Protein AF-A0A957EG48-F1 (afdb_monomer_lite)

Sequence (203 aa):
EQLTVCDPAVGSAHMLTYAFELLYAIYEEEGYSPPDIPRLILQHNLMGLEIDERAAALAAFALVMKARAKDRRFFRRGVMPQITTLRPIQFSEAELEAEVQNLVTHVIPRSSEESLFDSTNQRPIQSKIPLSEDSARNDMEEALRHDLTLFKEADNFGSLLRPMLSARQLRQLHEHLNSAAPTGQLQLFDQERRRKVRQAIVQ

Structure (mmCIF, N/CA/C/O backbone):
data_AF-A0A957EG48-F1
#
_entry.id   AF-A0A957EG48-F1
#
loop_
_atom_site.group_PDB
_atom_site.id
_atom_site.type_symbol
_atom_site.label_atom_id
_atom_site.label_alt_id
_atom_site.label_comp_id
_atom_site.label_asym_id
_atom_site.label_entity_id
_atom_site.label_seq_id
_atom_site.pdbx_PDB_ins_code
_atom_site.Cartn_x
_atom_site.Cartn_y
_atom_site.Cartn_z
_atom_site.occupancy
_atom_site.B_iso_or_equiv
_atom_site.auth_seq_id
_atom_site.auth_comp_id
_atom_site.auth_asym_id
_atom_site.auth_atom_id
_atom_site.pdbx_PDB_model_num
ATOM 1 N N . GLU A 1 1 ? 2.083 -4.482 20.716 1.00 71.00 1 GLU A N 1
ATOM 2 C CA . GLU A 1 1 ? 2.186 -3.918 19.344 1.00 71.00 1 GLU A CA 1
ATOM 3 C C . GLU A 1 1 ? 3.321 -4.559 18.515 1.00 71.00 1 GLU A C 1
ATOM 5 O O . GLU A 1 1 ? 4.002 -3.866 17.778 1.00 71.00 1 GLU A O 1
ATOM 10 N N . GLN A 1 2 ? 3.555 -5.880 18.603 1.00 84.69 2 GLN A N 1
ATOM 11 C CA . GLN A 1 2 ? 4.659 -6.540 17.866 1.00 84.69 2 GLN A CA 1
ATOM 12 C C . GLN A 1 2 ? 4.212 -7.228 16.564 1.00 84.69 2 GLN A C 1
ATOM 14 O O . GLN A 1 2 ? 5.039 -7.532 15.710 1.00 84.69 2 GLN A O 1
ATOM 19 N N . LEU A 1 3 ? 2.909 -7.483 16.409 1.00 92.81 3 LEU A N 1
ATOM 20 C CA . LEU A 1 3 ? 2.356 -8.174 15.249 1.00 92.81 3 LEU A CA 1
ATOM 21 C C . LEU A 1 3 ? 2.032 -7.176 14.135 1.00 92.81 3 LEU A C 1
ATOM 23 O O . LEU A 1 3 ? 1.196 -6.296 14.328 1.00 92.81 3 LEU A O 1
ATOM 27 N N . THR A 1 4 ? 2.647 -7.341 12.967 1.00 95.50 4 THR A N 1
ATOM 28 C CA . THR A 1 4 ? 2.372 -6.537 11.768 1.00 95.50 4 THR A CA 1
ATOM 29 C C . THR A 1 4 ? 1.835 -7.412 10.641 1.00 95.50 4 THR A C 1
ATOM 31 O O . THR A 1 4 ? 2.170 -8.591 10.537 1.00 95.50 4 THR A O 1
ATOM 34 N N . VAL A 1 5 ? 0.983 -6.831 9.800 1.00 97.31 5 VAL A N 1
ATOM 35 C CA . VAL A 1 5 ? 0.402 -7.452 8.611 1.00 97.31 5 VAL A CA 1
ATOM 36 C C . VAL A 1 5 ? 0.643 -6.514 7.437 1.00 97.31 5 VAL A C 1
ATOM 38 O O . VAL A 1 5 ? 0.257 -5.346 7.480 1.00 97.31 5 VAL A O 1
ATOM 41 N N . CYS A 1 6 ? 1.285 -7.037 6.396 1.00 96.62 6 CYS A N 1
ATOM 42 C CA . CYS A 1 6 ? 1.553 -6.317 5.160 1.00 96.62 6 CYS A CA 1
ATOM 43 C C . CYS A 1 6 ? 0.865 -7.029 3.994 1.00 96.62 6 CYS A C 1
ATOM 45 O O . CYS A 1 6 ? 1.088 -8.223 3.794 1.00 96.62 6 CYS A O 1
ATOM 47 N N . ASP A 1 7 ? 0.053 -6.294 3.237 1.00 97.50 7 ASP A N 1
ATOM 48 C CA . ASP A 1 7 ? -0.552 -6.765 1.990 1.00 97.50 7 ASP A CA 1
ATOM 49 C C . ASP A 1 7 ? 0.111 -6.064 0.787 1.00 97.50 7 ASP A C 1
ATOM 51 O O . ASP A 1 7 ? -0.078 -4.856 0.617 1.00 97.50 7 ASP A O 1
ATOM 55 N N . PRO A 1 8 ? 0.920 -6.765 -0.033 1.00 94.94 8 PRO A N 1
ATOM 56 C CA . PRO A 1 8 ? 1.672 -6.149 -1.124 1.00 94.94 8 PRO A CA 1
ATOM 57 C C . PRO A 1 8 ? 0.821 -5.802 -2.360 1.00 94.94 8 PRO A C 1
ATOM 59 O O . PRO A 1 8 ? 1.353 -5.201 -3.292 1.00 94.94 8 PRO A O 1
ATOM 62 N N . ALA A 1 9 ? -0.456 -6.197 -2.392 1.00 93.75 9 ALA A N 1
ATOM 63 C CA . ALA A 1 9 ? -1.388 -5.922 -3.485 1.00 93.75 9 ALA A CA 1
ATOM 64 C C . ALA A 1 9 ? -2.799 -5.724 -2.915 1.00 93.75 9 ALA A C 1
ATOM 66 O O . ALA A 1 9 ? -3.700 -6.545 -3.105 1.00 93.75 9 ALA A O 1
ATOM 67 N N . VAL A 1 10 ? -2.958 -4.639 -2.156 1.00 95.88 10 VAL A N 1
ATOM 68 C CA . VAL A 1 10 ? -4.099 -4.439 -1.254 1.00 95.88 10 VAL A CA 1
ATOM 69 C C . VAL A 1 10 ? -5.454 -4.407 -1.965 1.00 95.88 10 VAL A C 1
ATOM 71 O O . VAL A 1 10 ? -6.463 -4.795 -1.364 1.00 95.88 10 VAL A O 1
ATOM 74 N N . GLY A 1 11 ? -5.517 -3.938 -3.216 1.00 94.94 11 GLY A N 1
ATOM 75 C CA . GLY A 1 11 ? -6.748 -3.825 -3.989 1.00 94.94 11 GLY A CA 1
ATOM 76 C C . GLY A 1 11 ? -7.858 -3.118 -3.206 1.00 94.94 11 GLY A C 1
ATOM 77 O O . GLY A 1 11 ? -7.739 -1.960 -2.821 1.00 94.94 11 GLY A O 1
ATOM 78 N N . SER A 1 12 ? -8.953 -3.829 -2.922 1.00 93.19 12 SER A N 1
ATOM 79 C CA . SER A 1 12 ? -10.094 -3.309 -2.148 1.00 93.19 12 SER A CA 1
ATOM 80 C C . SER A 1 12 ? -9.930 -3.392 -0.617 1.00 93.19 12 SER A C 1
ATOM 82 O O . SER A 1 12 ? -10.909 -3.218 0.109 1.00 93.19 12 SER A O 1
ATOM 84 N N . ALA A 1 13 ? -8.740 -3.730 -0.113 1.00 97.00 13 ALA A N 1
ATOM 85 C CA . ALA A 1 13 ? -8.415 -3.984 1.296 1.00 97.00 13 ALA A CA 1
ATOM 86 C C . ALA A 1 13 ? -9.194 -5.121 1.975 1.00 97.00 13 ALA A C 1
ATOM 88 O O . ALA A 1 13 ? -9.365 -5.111 3.196 1.00 97.00 13 ALA A O 1
ATOM 89 N N . HIS A 1 14 ? -9.662 -6.131 1.239 1.00 96.62 14 HIS A N 1
ATOM 90 C CA . HIS A 1 14 ? -10.416 -7.229 1.858 1.00 96.62 14 HIS A CA 1
ATOM 91 C C . HIS A 1 14 ? -9.583 -7.970 2.922 1.00 96.62 14 HIS A C 1
ATOM 93 O O . HIS A 1 14 ? -10.042 -8.170 4.046 1.00 96.62 14 HIS A O 1
ATOM 99 N N . MET A 1 15 ? -8.318 -8.273 2.613 1.00 97.50 15 MET A N 1
ATOM 100 C CA . MET A 1 15 ? -7.402 -8.925 3.553 1.00 97.50 15 MET A CA 1
ATOM 101 C C . MET A 1 15 ? -7.086 -8.043 4.765 1.00 97.50 15 MET A C 1
ATOM 103 O O . MET A 1 15 ? -7.183 -8.502 5.903 1.00 97.50 15 MET A O 1
ATOM 107 N N . LEU A 1 16 ? -6.772 -6.760 4.553 1.00 98.25 16 LEU A N 1
ATOM 108 C CA . LEU A 1 16 ? -6.451 -5.848 5.657 1.00 98.25 16 LEU A CA 1
ATOM 109 C C . LEU A 1 16 ? -7.662 -5.531 6.543 1.00 98.25 16 LEU A C 1
ATOM 111 O O . LEU A 1 16 ? -7.515 -5.391 7.753 1.00 98.25 16 LEU A O 1
ATOM 115 N N . THR A 1 17 ? -8.869 -5.447 5.981 1.00 98.19 17 THR A N 1
ATOM 116 C CA . THR A 1 17 ? -10.094 -5.245 6.774 1.00 98.19 17 THR A CA 1
ATOM 117 C C . THR A 1 17 ? -10.484 -6.486 7.575 1.00 98.19 17 THR A C 1
ATOM 119 O O . THR A 1 17 ? -11.060 -6.341 8.653 1.00 98.19 17 THR A O 1
ATOM 122 N N . TYR A 1 18 ? -10.150 -7.688 7.097 1.00 98.12 18 TYR A N 1
ATOM 123 C CA . TYR A 1 18 ? -10.262 -8.919 7.879 1.00 98.12 18 TYR A CA 1
ATOM 124 C C . TYR A 1 18 ? -9.227 -8.956 9.012 1.00 98.12 18 TYR A C 1
ATOM 126 O O . TYR A 1 18 ? -9.590 -9.151 10.172 1.00 98.12 18 TYR A O 1
ATOM 134 N N . ALA A 1 19 ? -7.958 -8.669 8.703 1.00 98.38 19 ALA A N 1
ATOM 135 C CA . ALA A 1 19 ? -6.892 -8.567 9.700 1.00 98.38 19 ALA A CA 1
ATOM 136 C C . ALA A 1 19 ? -7.214 -7.528 10.787 1.00 98.38 19 ALA A C 1
ATOM 138 O O . ALA A 1 19 ? -6.963 -7.775 11.963 1.00 98.38 19 ALA A O 1
ATOM 139 N N . PHE A 1 20 ? -7.827 -6.399 10.413 1.00 98.56 20 PHE A N 1
ATOM 140 C CA . PHE A 1 20 ? -8.293 -5.380 11.352 1.00 98.56 20 PHE A CA 1
ATOM 141 C C . PHE A 1 20 ? -9.238 -5.955 12.417 1.00 98.56 20 PHE A C 1
ATOM 143 O O . PHE A 1 20 ? -9.072 -5.649 13.592 1.00 98.56 20 PHE A O 1
ATOM 150 N N . GLU A 1 21 ? -10.222 -6.778 12.040 1.00 98.31 21 GLU A N 1
ATOM 151 C CA . GLU A 1 21 ? -11.176 -7.350 13.006 1.00 98.31 21 GLU A CA 1
ATOM 152 C C . GLU A 1 21 ? -10.503 -8.354 13.947 1.00 98.31 21 GLU A C 1
ATOM 154 O O . GLU A 1 21 ? -10.782 -8.344 15.144 1.00 98.31 21 GLU A O 1
ATOM 159 N N . LEU A 1 22 ? -9.586 -9.179 13.429 1.00 98.19 22 LEU A N 1
ATOM 160 C CA . LEU A 1 22 ? -8.831 -10.124 14.255 1.00 98.19 22 LEU A CA 1
ATOM 161 C C . LEU A 1 22 ? -7.929 -9.398 15.254 1.00 98.19 22 LEU A C 1
ATOM 163 O O . LEU A 1 22 ? -7.923 -9.720 16.437 1.00 98.19 22 LEU A O 1
ATOM 167 N N . LEU A 1 23 ? -7.198 -8.384 14.789 1.00 98.44 23 LEU A N 1
ATOM 168 C CA . LEU A 1 23 ? -6.379 -7.550 15.660 1.00 98.44 23 LEU A CA 1
ATOM 169 C C . LEU A 1 23 ? -7.246 -6.832 16.690 1.00 98.44 23 LEU A C 1
ATOM 171 O O . LEU A 1 23 ? -6.876 -6.782 17.853 1.00 98.44 23 LEU A O 1
ATOM 175 N N . TYR A 1 24 ? -8.416 -6.326 16.301 1.00 98.50 24 TYR A N 1
ATOM 176 C CA . TYR A 1 24 ? -9.325 -5.687 17.245 1.00 98.50 24 TYR A CA 1
ATOM 177 C C . TYR A 1 24 ? -9.702 -6.632 18.390 1.00 98.50 24 TYR A C 1
ATOM 179 O O . TYR A 1 24 ? -9.595 -6.230 19.545 1.00 98.50 24 TYR A O 1
ATOM 187 N N . ALA A 1 25 ? -10.079 -7.875 18.075 1.00 98.19 25 ALA A N 1
ATOM 188 C CA . ALA A 1 25 ? -10.398 -8.885 19.082 1.00 98.19 25 ALA A CA 1
ATOM 189 C C . ALA A 1 25 ? -9.208 -9.152 20.020 1.00 98.19 25 ALA A C 1
ATOM 191 O O . ALA A 1 25 ? -9.376 -9.120 21.232 1.00 98.19 25 ALA A O 1
ATOM 192 N N . ILE A 1 26 ? -7.996 -9.299 19.474 1.00 97.75 26 ILE A N 1
ATOM 193 C CA . ILE A 1 26 ? -6.777 -9.502 20.275 1.00 97.75 26 ILE A CA 1
ATOM 194 C C . ILE A 1 26 ? -6.536 -8.325 21.232 1.00 97.75 26 ILE A C 1
ATOM 196 O O . ILE A 1 26 ? -6.288 -8.528 22.413 1.00 97.75 26 ILE A O 1
ATOM 200 N N . TYR A 1 27 ? -6.616 -7.080 20.753 1.00 98.00 27 TYR A N 1
ATOM 201 C CA . TYR A 1 27 ? -6.412 -5.909 21.616 1.00 98.00 27 TYR A CA 1
ATOM 202 C C . TYR A 1 27 ? -7.494 -5.795 22.701 1.00 98.00 27 TYR A C 1
ATOM 204 O O . TYR A 1 27 ? -7.202 -5.368 23.817 1.00 98.00 27 TYR A O 1
ATOM 212 N N . GLU A 1 28 ? -8.737 -6.151 22.380 1.00 97.44 28 GLU A N 1
ATOM 213 C CA . GLU A 1 28 ? -9.841 -6.151 23.340 1.00 97.44 28 GLU A CA 1
ATOM 214 C C . GLU A 1 28 ? -9.634 -7.217 24.428 1.00 97.44 28 GLU A C 1
ATOM 216 O O . GLU A 1 28 ? -9.795 -6.914 25.610 1.00 97.44 28 GLU A O 1
ATOM 221 N N . GLU A 1 29 ? -9.191 -8.421 24.052 1.00 97.38 29 GLU A N 1
ATOM 222 C CA . GLU A 1 29 ? -8.823 -9.503 24.980 1.00 97.38 29 GLU A CA 1
ATOM 223 C C . GLU A 1 29 ? -7.648 -9.118 25.894 1.00 97.38 29 GLU A C 1
ATOM 225 O O . GLU A 1 29 ? -7.665 -9.419 27.087 1.00 97.38 29 GLU A O 1
ATOM 230 N N . GLU A 1 30 ? -6.671 -8.376 25.370 1.00 96.44 30 GLU A N 1
ATOM 231 C CA . GLU A 1 30 ? -5.533 -7.832 26.126 1.00 96.44 30 GLU A CA 1
ATOM 232 C C . GLU A 1 30 ? -5.910 -6.622 27.014 1.00 96.44 30 GLU A C 1
ATOM 234 O O . GLU A 1 30 ? -5.059 -6.039 27.689 1.00 96.44 30 GLU A O 1
ATOM 239 N N . GLY A 1 31 ? -7.186 -6.219 27.038 1.00 97.19 31 GLY A N 1
ATOM 240 C CA . GLY A 1 31 ? -7.705 -5.188 27.939 1.00 97.19 31 GLY A CA 1
ATOM 241 C C . GLY A 1 31 ? -7.481 -3.747 27.474 1.00 97.19 31 GLY A C 1
ATOM 242 O O . GLY A 1 31 ? -7.583 -2.816 28.280 1.00 97.19 31 GLY A O 1
ATOM 243 N N . TYR A 1 32 ? -7.187 -3.523 26.191 1.00 97.81 32 TYR A N 1
ATOM 244 C CA . TYR A 1 32 ? -7.060 -2.170 25.656 1.00 97.81 32 TYR A CA 1
ATOM 245 C C . TYR A 1 32 ? -8.410 -1.441 25.624 1.00 97.81 32 TYR A C 1
ATOM 247 O O . TYR A 1 32 ? -9.468 -2.011 25.372 1.00 97.81 32 TYR A O 1
ATOM 255 N N . SER A 1 33 ? -8.355 -0.124 25.820 1.00 96.62 33 SER A N 1
ATOM 256 C CA . SER A 1 33 ? -9.501 0.783 25.709 1.00 96.62 33 SER A CA 1
ATOM 257 C C . SER A 1 33 ? -10.100 0.736 24.289 1.00 96.62 33 SER A C 1
ATOM 259 O O . SER A 1 33 ? -9.421 1.158 23.345 1.00 96.62 33 SER A O 1
ATOM 261 N N . PRO A 1 34 ? -11.365 0.293 24.099 1.00 96.56 34 PRO A N 1
ATOM 262 C CA . PRO A 1 34 ? -11.970 0.111 22.773 1.00 96.56 34 PRO A CA 1
ATOM 263 C C . PRO A 1 34 ? -11.872 1.321 21.825 1.00 96.56 34 PRO A C 1
ATOM 265 O O . PRO A 1 34 ? -11.590 1.134 20.642 1.00 96.56 34 PRO A O 1
ATOM 268 N N . PRO A 1 35 ? -12.028 2.579 22.291 1.00 95.56 35 PRO A N 1
ATOM 269 C CA . PRO A 1 35 ? -11.849 3.750 21.434 1.00 95.56 35 PRO A CA 1
ATOM 270 C C . PRO A 1 35 ? -10.421 3.951 20.904 1.00 95.56 35 PRO A C 1
ATOM 272 O O . PRO A 1 35 ? -10.246 4.669 19.919 1.00 95.56 35 PRO A O 1
ATOM 275 N N . ASP A 1 36 ? -9.405 3.384 21.555 1.00 96.38 36 ASP A N 1
ATOM 276 C CA . ASP A 1 36 ? -7.998 3.571 21.191 1.00 96.38 36 ASP A CA 1
ATOM 277 C C . ASP A 1 36 ? -7.486 2.471 20.254 1.00 96.38 36 ASP A C 1
ATOM 279 O O . ASP A 1 36 ? -6.624 2.745 19.414 1.00 96.38 36 ASP A O 1
ATOM 283 N N . ILE A 1 37 ? -8.078 1.273 20.321 1.00 98.12 37 ILE A N 1
ATOM 284 C CA . ILE A 1 37 ? -7.710 0.103 19.508 1.00 98.12 37 ILE A CA 1
ATOM 285 C C . ILE A 1 37 ? -7.621 0.424 18.003 1.00 98.12 37 ILE A C 1
ATOM 287 O O . ILE A 1 37 ? -6.582 0.138 17.406 1.00 98.12 37 ILE A O 1
ATOM 291 N N . PRO A 1 38 ? -8.620 1.067 17.355 1.00 98.31 38 PRO A N 1
ATOM 292 C CA . PRO A 1 38 ? -8.572 1.306 15.912 1.00 98.31 38 PRO A CA 1
ATOM 293 C C . PRO A 1 38 ? -7.367 2.134 15.474 1.00 98.31 38 PRO A C 1
ATOM 295 O O . PRO A 1 38 ? -6.788 1.886 14.420 1.00 98.31 38 PRO A O 1
ATOM 298 N N . ARG A 1 39 ? -6.977 3.119 16.292 1.00 97.31 39 ARG A N 1
ATOM 299 C CA . ARG A 1 39 ? -5.799 3.941 16.018 1.00 97.31 39 ARG A CA 1
ATOM 300 C C . ARG A 1 39 ? -4.535 3.094 16.075 1.00 97.31 39 ARG A C 1
ATOM 302 O O . ARG A 1 39 ? -3.713 3.208 15.173 1.00 97.31 39 ARG A O 1
ATOM 309 N N . LEU A 1 40 ? -4.397 2.269 17.112 1.00 97.56 40 LEU A N 1
ATOM 310 C CA . LEU A 1 40 ? -3.221 1.420 17.292 1.00 97.56 40 LEU A CA 1
ATOM 311 C C . LEU A 1 40 ? -3.065 0.458 16.111 1.00 97.56 40 LEU A C 1
ATOM 313 O O . LEU A 1 40 ? -1.993 0.407 15.515 1.00 97.56 40 LEU A O 1
ATOM 317 N N . ILE A 1 41 ? -4.160 -0.181 15.687 1.00 98.38 41 ILE A N 1
ATOM 318 C CA . ILE A 1 41 ? -4.166 -1.102 14.543 1.00 98.38 41 ILE A CA 1
ATOM 319 C C . ILE A 1 41 ? -3.674 -0.428 13.259 1.00 98.38 41 ILE A C 1
ATOM 321 O O . ILE A 1 41 ? -2.800 -0.958 12.571 1.00 98.38 41 ILE A O 1
ATOM 325 N N . LEU A 1 42 ? -4.206 0.751 12.932 1.00 97.81 42 LEU A N 1
ATOM 326 C CA . LEU A 1 42 ? -3.843 1.446 11.694 1.00 97.81 42 LEU A CA 1
ATOM 327 C C . LEU A 1 42 ? -2.424 2.042 11.724 1.00 97.81 42 LEU A C 1
ATOM 329 O O . LEU A 1 42 ? -1.789 2.153 10.676 1.00 97.81 42 LEU A O 1
ATOM 333 N N . GLN A 1 43 ? -1.918 2.420 12.901 1.00 96.19 43 GLN A N 1
ATOM 334 C CA . GLN A 1 43 ? -0.592 3.035 13.050 1.00 96.19 43 GLN A CA 1
ATOM 335 C C . GLN A 1 43 ? 0.541 2.023 13.221 1.00 96.19 43 GLN A C 1
ATOM 337 O O . GLN A 1 43 ? 1.677 2.323 12.859 1.00 96.19 43 GLN A O 1
ATOM 342 N N . HIS A 1 44 ? 0.259 0.849 13.780 1.00 96.75 44 HIS A N 1
ATOM 343 C CA . HIS A 1 44 ? 1.317 -0.060 14.218 1.00 96.75 44 HIS A CA 1
ATOM 344 C C . HIS A 1 44 ? 1.218 -1.453 13.622 1.00 96.75 44 HIS A C 1
ATOM 346 O O . HIS A 1 44 ? 2.223 -2.152 13.614 1.00 96.75 44 HIS A O 1
ATOM 352 N N . ASN A 1 45 ? 0.052 -1.867 13.123 1.00 98.25 45 ASN A N 1
ATOM 353 C CA . ASN A 1 45 ? -0.144 -3.250 12.704 1.00 98.25 45 ASN A CA 1
ATOM 354 C C . ASN A 1 45 ? -0.338 -3.388 11.194 1.00 98.25 45 ASN A C 1
ATOM 356 O O . ASN A 1 45 ? 0.237 -4.300 10.613 1.00 98.25 45 ASN A O 1
ATOM 360 N N . LEU A 1 46 ? -1.134 -2.528 10.550 1.00 98.19 46 LEU A N 1
ATOM 361 C CA . LEU A 1 46 ? -1.514 -2.719 9.145 1.00 98.19 46 LEU A CA 1
ATOM 362 C C . LEU A 1 46 ? -0.703 -1.853 8.180 1.00 98.19 46 LEU A C 1
ATOM 364 O O . LEU A 1 46 ? -0.651 -0.633 8.329 1.00 98.19 46 LEU A O 1
ATOM 368 N N . MET A 1 47 ? -0.160 -2.492 7.144 1.00 98.06 47 MET A N 1
ATOM 369 C CA . MET A 1 47 ? 0.502 -1.861 6.002 1.00 98.06 47 MET A CA 1
ATOM 370 C C . MET A 1 47 ? -0.034 -2.445 4.689 1.00 98.06 47 MET A C 1
ATOM 372 O O . MET A 1 47 ? -0.348 -3.633 4.613 1.00 98.06 47 MET A O 1
ATOM 376 N N . GLY A 1 48 ? -0.126 -1.621 3.648 1.00 97.56 48 GLY A N 1
ATOM 377 C CA . GLY A 1 48 ? -0.535 -2.063 2.316 1.00 97.56 48 GLY A CA 1
ATOM 378 C C . GLY A 1 48 ? 0.243 -1.371 1.205 1.00 97.56 48 GLY A C 1
ATOM 379 O O . GLY A 1 48 ? 0.574 -0.190 1.325 1.00 97.56 48 GLY A O 1
ATOM 380 N N . LEU A 1 49 ? 0.512 -2.103 0.127 1.00 97.31 49 LEU A N 1
ATOM 381 C CA . LEU A 1 49 ? 1.072 -1.583 -1.118 1.00 97.31 49 LEU A CA 1
ATOM 382 C C . LEU A 1 49 ? 0.068 -1.774 -2.255 1.00 97.31 49 LEU A C 1
ATOM 384 O O . LEU A 1 49 ? -0.669 -2.760 -2.288 1.00 97.31 49 LEU A O 1
ATOM 388 N N . GLU A 1 50 ? 0.044 -0.821 -3.179 1.00 96.06 50 GLU A N 1
ATOM 389 C CA . GLU A 1 50 ? -0.819 -0.849 -4.357 1.00 96.06 50 GLU A CA 1
ATOM 390 C C . GLU A 1 50 ? -0.149 -0.119 -5.519 1.00 96.06 50 GLU A C 1
ATOM 392 O O . GLU A 1 50 ? 0.602 0.824 -5.293 1.00 96.06 50 GLU A O 1
ATOM 397 N N . ILE A 1 51 ? -0.412 -0.521 -6.756 1.00 90.94 51 ILE A N 1
ATOM 398 C CA . ILE A 1 51 ? 0.067 0.188 -7.949 1.00 90.94 51 ILE A CA 1
ATOM 399 C C . ILE A 1 51 ? -0.972 1.189 -8.469 1.00 90.94 51 ILE A C 1
ATOM 401 O O . ILE A 1 51 ? -0.602 2.219 -9.024 1.00 90.94 51 ILE A O 1
ATOM 405 N N . ASP A 1 52 ? -2.265 0.926 -8.259 1.00 90.81 52 ASP A N 1
ATOM 406 C CA . ASP A 1 52 ? -3.350 1.815 -8.680 1.00 90.81 52 ASP A CA 1
ATOM 407 C C . ASP A 1 52 ? -3.752 2.794 -7.558 1.00 90.81 52 ASP A C 1
ATOM 409 O O . ASP A 1 52 ? -4.240 2.415 -6.492 1.00 90.81 52 ASP A O 1
ATOM 413 N N . GLU A 1 53 ? -3.595 4.095 -7.806 1.00 92.31 53 GLU A N 1
ATOM 414 C CA . GLU A 1 53 ? -3.910 5.142 -6.824 1.00 92.31 53 GLU A CA 1
ATOM 415 C C . GLU A 1 53 ? -5.382 5.134 -6.373 1.00 92.31 53 GLU A C 1
ATOM 417 O O . GLU A 1 53 ? -5.691 5.432 -5.215 1.00 92.31 53 GLU A O 1
ATOM 422 N N . ARG A 1 54 ? -6.308 4.749 -7.256 1.00 93.94 54 ARG A N 1
ATOM 423 C CA . ARG A 1 54 ? -7.743 4.695 -6.949 1.00 93.94 54 ARG A CA 1
ATOM 424 C C . ARG A 1 54 ? -8.041 3.501 -6.049 1.00 93.94 54 ARG A C 1
ATOM 426 O O . ARG A 1 54 ? -8.804 3.643 -5.093 1.00 93.94 54 ARG A O 1
ATOM 433 N N . ALA A 1 55 ? -7.422 2.350 -6.310 1.00 95.38 55 ALA A N 1
ATOM 434 C CA . ALA A 1 55 ? -7.511 1.181 -5.438 1.00 95.38 55 ALA A CA 1
ATOM 435 C C . ALA A 1 55 ? -6.923 1.481 -4.050 1.00 95.38 55 ALA A C 1
ATOM 437 O O . ALA A 1 55 ? -7.586 1.234 -3.044 1.00 95.38 55 ALA A O 1
ATOM 438 N N . ALA A 1 56 ? -5.760 2.137 -3.984 1.00 96.38 56 ALA A N 1
ATOM 439 C CA . ALA A 1 56 ? -5.153 2.579 -2.729 1.00 96.38 56 ALA A CA 1
ATOM 440 C C . ALA A 1 56 ? -6.092 3.490 -1.913 1.00 96.38 56 ALA A C 1
ATOM 442 O O . ALA A 1 56 ? -6.261 3.303 -0.704 1.00 96.38 56 ALA A O 1
ATOM 443 N N . ALA A 1 57 ? -6.756 4.446 -2.572 1.00 96.38 57 ALA A N 1
ATOM 444 C CA . ALA A 1 57 ? -7.727 5.328 -1.931 1.00 96.38 57 ALA A CA 1
ATOM 445 C C . ALA A 1 57 ? -8.963 4.566 -1.414 1.00 96.38 57 ALA A C 1
ATOM 447 O O . ALA A 1 57 ? -9.422 4.823 -0.297 1.00 96.38 57 ALA A O 1
ATOM 448 N N . LEU A 1 58 ? -9.483 3.603 -2.184 1.00 97.50 58 LEU A N 1
ATOM 449 C CA . LEU A 1 58 ? -10.598 2.744 -1.766 1.00 97.50 58 LEU A CA 1
ATOM 450 C C . LEU A 1 58 ? -10.219 1.851 -0.578 1.00 97.50 58 LEU A C 1
ATOM 452 O O . LEU A 1 58 ? -10.994 1.736 0.374 1.00 97.50 58 LEU A O 1
ATOM 456 N N . ALA A 1 59 ? -9.020 1.270 -0.596 1.00 97.94 59 ALA A N 1
ATOM 457 C CA . ALA A 1 59 ? -8.458 0.498 0.506 1.00 97.94 59 ALA A CA 1
ATOM 458 C C . ALA A 1 59 ? -8.349 1.332 1.789 1.00 97.94 59 ALA A C 1
ATOM 460 O O . ALA A 1 59 ? -8.827 0.923 2.854 1.00 97.94 59 ALA A O 1
ATOM 461 N N . ALA A 1 60 ? -7.774 2.533 1.682 1.00 97.75 60 ALA A N 1
ATOM 462 C CA . ALA A 1 60 ? -7.666 3.461 2.798 1.00 97.75 60 ALA A CA 1
ATOM 463 C C . ALA A 1 60 ? -9.051 3.840 3.346 1.00 97.75 60 ALA A C 1
ATOM 465 O O . ALA A 1 60 ? -9.277 3.792 4.557 1.00 97.75 60 ALA A O 1
ATOM 466 N N . PHE A 1 61 ? -10.008 4.143 2.465 1.00 97.56 61 PHE A N 1
ATOM 467 C CA . PHE A 1 61 ? -11.385 4.439 2.848 1.00 97.56 61 PHE A CA 1
ATOM 468 C C . PHE A 1 61 ? -12.038 3.275 3.606 1.00 97.56 61 PHE A C 1
ATOM 470 O O . PHE A 1 61 ? -12.612 3.490 4.676 1.00 97.56 61 PHE A O 1
ATOM 477 N N . ALA A 1 62 ? -11.915 2.042 3.107 1.00 98.25 62 ALA A N 1
ATOM 478 C CA . ALA A 1 62 ? -12.481 0.857 3.745 1.00 98.25 62 ALA A CA 1
ATOM 479 C C . ALA A 1 62 ? -11.934 0.651 5.169 1.00 98.25 62 ALA A C 1
ATOM 481 O O . ALA A 1 62 ? -12.707 0.431 6.105 1.00 98.25 62 ALA A O 1
ATOM 482 N N . LEU A 1 63 ? -10.619 0.799 5.359 1.00 98.44 63 LEU A N 1
ATOM 483 C CA . LEU A 1 63 ? -9.975 0.705 6.673 1.00 98.44 63 LEU A CA 1
ATOM 484 C C . LEU A 1 63 ? -10.404 1.831 7.621 1.00 98.44 63 LEU A C 1
ATOM 486 O O . LEU A 1 63 ? -10.693 1.578 8.792 1.00 98.44 63 LEU A O 1
ATOM 490 N N . VAL A 1 64 ? -10.517 3.064 7.125 1.00 98.12 64 VAL A N 1
ATOM 491 C CA . VAL A 1 64 ? -11.028 4.190 7.920 1.00 98.12 64 VAL A CA 1
ATOM 492 C C . VAL A 1 64 ? -12.487 3.953 8.328 1.00 98.12 64 VAL A C 1
ATOM 494 O O . VAL A 1 64 ? -12.856 4.252 9.464 1.00 98.12 64 VAL A O 1
ATOM 497 N N . MET A 1 65 ? -13.326 3.381 7.456 1.00 98.00 65 MET A N 1
ATOM 498 C CA . MET A 1 65 ? -14.710 3.028 7.801 1.00 98.00 65 MET A CA 1
ATOM 499 C C . MET A 1 65 ? -14.781 1.893 8.828 1.00 98.00 65 MET A C 1
ATOM 501 O O . MET A 1 65 ? -15.577 1.983 9.766 1.00 98.00 65 MET A O 1
ATOM 505 N N . LYS A 1 66 ? -13.918 0.873 8.719 1.00 98.00 66 LYS A N 1
ATOM 506 C CA . LYS A 1 66 ? -13.764 -0.168 9.749 1.00 98.00 66 LYS A CA 1
ATOM 507 C C . LYS A 1 66 ? -13.396 0.435 11.104 1.00 98.00 66 LYS A C 1
ATOM 509 O O . LYS A 1 66 ? -14.061 0.161 12.102 1.00 98.00 66 LYS A O 1
ATOM 514 N N . ALA A 1 67 ? -12.415 1.334 11.133 1.00 98.12 67 ALA A N 1
ATOM 515 C CA . ALA A 1 67 ? -12.019 2.031 12.350 1.00 98.12 67 ALA A CA 1
ATOM 516 C C . ALA A 1 67 ? -13.146 2.908 12.921 1.00 98.12 67 ALA A C 1
ATOM 518 O O . ALA A 1 67 ? -13.419 2.881 14.123 1.00 98.12 67 ALA A O 1
ATOM 519 N N . ARG A 1 68 ? -13.866 3.635 12.059 1.00 97.56 68 ARG A N 1
ATOM 520 C CA . ARG A 1 68 ? -14.999 4.490 12.442 1.00 97.56 68 ARG A CA 1
ATOM 521 C C . ARG A 1 68 ? -16.198 3.708 12.983 1.00 97.56 68 ARG A C 1
ATOM 523 O O . ARG A 1 68 ? -16.971 4.272 13.766 1.00 97.56 68 ARG A O 1
ATOM 530 N N . ALA A 1 69 ? -16.376 2.455 12.567 1.00 97.50 69 ALA A N 1
ATOM 531 C CA . ALA A 1 69 ? -17.408 1.572 13.102 1.00 97.50 69 ALA A CA 1
ATOM 532 C C . ALA A 1 69 ? -17.139 1.204 14.571 1.00 97.50 69 ALA A C 1
ATOM 534 O O . ALA A 1 69 ? -18.085 1.087 15.346 1.00 97.50 69 ALA A O 1
ATOM 535 N N . LYS A 1 70 ? -15.863 1.090 14.964 1.00 97.69 70 LYS A N 1
ATOM 536 C CA . LYS A 1 70 ? -15.445 0.782 16.341 1.00 97.69 70 LYS A CA 1
ATOM 537 C C . LYS A 1 70 ? -15.296 2.029 17.219 1.00 97.69 70 LYS A C 1
ATOM 539 O O . LYS A 1 70 ? -15.656 2.001 18.389 1.00 97.69 70 LYS A O 1
ATOM 544 N N . ASP A 1 71 ? -14.848 3.154 16.656 1.00 97.00 71 ASP A N 1
ATOM 545 C CA . ASP A 1 71 ? -14.754 4.433 17.369 1.00 97.00 71 ASP A CA 1
ATOM 546 C C . ASP A 1 71 ? -15.575 5.538 16.694 1.00 97.00 71 ASP A C 1
ATOM 548 O O . ASP A 1 71 ? -15.237 6.060 15.628 1.00 97.00 71 ASP A O 1
ATOM 552 N N . ARG A 1 72 ? -16.625 6.010 17.382 1.00 95.69 72 ARG A N 1
ATOM 553 C CA . ARG A 1 72 ? -17.495 7.073 16.861 1.00 95.69 72 ARG A CA 1
ATOM 554 C C . ARG A 1 72 ? -16.809 8.416 16.639 1.00 95.69 72 ARG A C 1
ATOM 556 O O . ARG A 1 72 ? -17.336 9.263 15.913 1.00 95.69 72 ARG A O 1
ATOM 563 N N . ARG A 1 73 ? -15.672 8.649 17.284 1.00 95.75 73 ARG A N 1
ATOM 564 C CA . ARG A 1 73 ? -14.921 9.903 17.197 1.00 95.75 73 ARG A CA 1
ATOM 565 C C . ARG A 1 73 ? -13.714 9.786 16.272 1.00 95.75 73 ARG A C 1
ATOM 567 O O . ARG A 1 73 ? -12.998 10.774 16.156 1.00 95.75 73 ARG A O 1
ATOM 574 N N . PHE A 1 74 ? -13.546 8.662 15.569 1.00 96.62 74 PHE A N 1
ATOM 575 C CA . PHE A 1 74 ? -12.327 8.334 14.829 1.00 96.62 74 PHE A CA 1
ATOM 576 C C . PHE A 1 74 ? -11.846 9.446 13.882 1.00 96.62 74 PHE A C 1
ATOM 578 O O . PHE A 1 74 ? -10.675 9.808 13.910 1.00 96.62 74 PHE A O 1
ATOM 585 N N . PHE A 1 75 ? -12.748 10.092 13.131 1.00 95.38 75 PHE A N 1
ATOM 586 C CA . PHE A 1 75 ? -12.381 11.198 12.230 1.00 95.38 75 PHE A CA 1
ATOM 587 C C . PHE A 1 75 ? -11.706 12.387 12.929 1.00 95.38 75 PHE A C 1
ATOM 589 O O . PHE A 1 75 ? -10.893 13.072 12.323 1.00 95.38 75 PHE A O 1
ATOM 596 N N . ARG A 1 76 ? -12.000 12.625 14.215 1.00 95.50 76 ARG A N 1
ATOM 597 C CA . ARG A 1 76 ? -11.369 13.695 15.005 1.00 95.50 76 ARG A CA 1
ATOM 598 C C . ARG A 1 76 ? -9.956 13.343 15.469 1.00 95.50 76 ARG A C 1
ATOM 600 O O . ARG A 1 76 ? -9.275 14.213 15.994 1.00 95.50 76 ARG A O 1
ATOM 607 N N . ARG A 1 77 ? -9.524 12.089 15.304 1.00 92.06 77 ARG A N 1
ATOM 608 C CA . ARG A 1 77 ? -8.189 11.634 15.712 1.00 92.06 77 ARG A CA 1
ATOM 609 C C . ARG A 1 77 ? -7.108 11.916 14.671 1.00 92.06 77 ARG A C 1
ATOM 611 O O . ARG A 1 77 ? -5.939 11.847 15.021 1.00 92.06 77 ARG A O 1
ATOM 618 N N . GLY A 1 78 ? -7.477 12.214 13.420 1.00 93.12 78 GLY A N 1
ATOM 619 C CA . GLY A 1 78 ? -6.514 12.517 12.352 1.00 93.12 78 GLY A CA 1
ATOM 620 C C . GLY A 1 78 ? -5.603 11.342 11.974 1.00 93.12 78 GLY A C 1
ATOM 621 O O . GLY A 1 78 ? -4.484 11.556 11.525 1.00 93.12 78 GLY A O 1
ATOM 622 N N . VAL A 1 79 ? -6.058 10.105 12.190 1.00 95.56 79 VAL A N 1
ATOM 623 C CA . VAL A 1 79 ? -5.286 8.885 11.917 1.00 95.56 79 VAL A CA 1
ATOM 624 C C . VAL A 1 79 ? -5.654 8.353 10.537 1.00 95.56 79 VAL A C 1
ATOM 626 O O . VAL A 1 79 ? -6.838 8.198 10.239 1.00 95.56 79 VAL A O 1
ATOM 629 N N . MET A 1 80 ? -4.642 8.033 9.732 1.00 95.69 80 MET A N 1
ATOM 630 C CA . MET A 1 80 ? -4.798 7.425 8.411 1.00 95.69 80 MET A CA 1
ATOM 631 C C . MET A 1 80 ? -4.112 6.053 8.359 1.00 95.69 80 MET A C 1
ATOM 633 O O . MET A 1 80 ? -3.108 5.856 9.046 1.00 95.69 80 MET A O 1
ATOM 637 N N . PRO A 1 81 ? -4.647 5.102 7.575 1.00 96.69 81 PRO A N 1
ATOM 638 C CA . PRO A 1 81 ? -4.010 3.810 7.346 1.00 96.69 81 PRO A CA 1
ATOM 639 C C . PRO A 1 81 ? -2.744 3.958 6.490 1.00 96.69 81 PRO A C 1
ATOM 641 O O . PRO A 1 81 ? -2.657 4.841 5.638 1.00 96.69 81 PRO A O 1
ATOM 644 N N . GLN A 1 82 ? -1.781 3.056 6.683 1.00 97.25 82 GLN A N 1
ATOM 645 C CA . GLN A 1 82 ? -0.516 3.032 5.940 1.00 97.25 82 GLN A CA 1
ATOM 646 C C . GLN A 1 82 ? -0.660 2.281 4.610 1.00 97.25 82 GLN A C 1
ATOM 648 O O . GLN A 1 82 ? -0.139 1.179 4.444 1.00 97.25 82 GLN A O 1
ATOM 653 N N . ILE A 1 83 ? -1.392 2.876 3.666 1.00 97.56 83 ILE A N 1
ATOM 654 C CA . ILE A 1 83 ? -1.509 2.371 2.292 1.00 97.56 83 ILE A CA 1
ATOM 655 C C . ILE A 1 83 ? -0.621 3.213 1.381 1.00 97.56 83 ILE A C 1
ATOM 657 O O . ILE A 1 83 ? -0.819 4.421 1.265 1.00 97.56 83 ILE A O 1
ATOM 661 N N . THR A 1 84 ? 0.369 2.580 0.756 1.00 96.25 84 THR A N 1
ATOM 662 C CA . THR A 1 84 ? 1.343 3.249 -0.111 1.00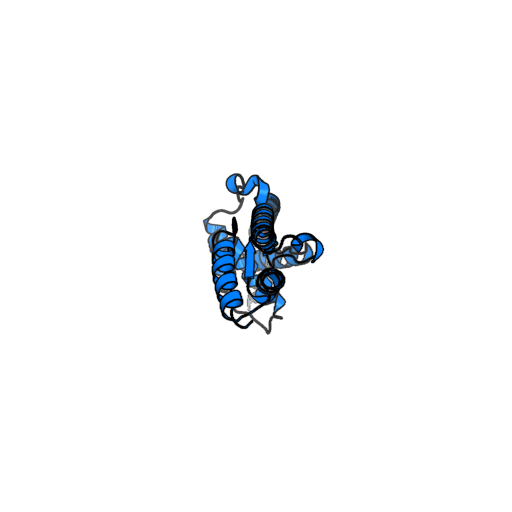 96.25 84 THR A CA 1
ATOM 663 C C . THR A 1 84 ? 1.105 2.874 -1.563 1.00 96.25 84 THR A C 1
ATOM 665 O O . THR A 1 84 ? 1.190 1.703 -1.929 1.00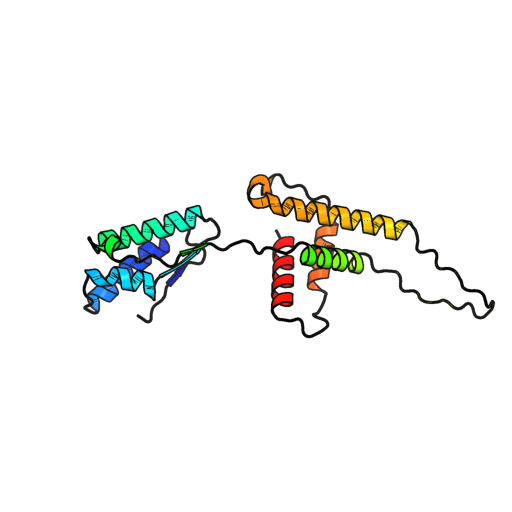 96.25 84 THR A O 1
ATOM 668 N N . THR A 1 85 ? 0.875 3.883 -2.399 1.00 94.38 85 THR A N 1
ATOM 669 C CA . THR A 1 85 ? 0.855 3.702 -3.849 1.00 94.38 85 THR A CA 1
ATOM 670 C C . THR A 1 85 ? 2.282 3.703 -4.385 1.00 94.38 85 THR A C 1
ATOM 672 O O . THR A 1 85 ? 3.032 4.665 -4.189 1.00 94.38 85 THR A O 1
ATOM 675 N N . LEU A 1 86 ? 2.669 2.631 -5.065 1.00 88.06 86 LEU A N 1
ATOM 676 C CA . LEU A 1 86 ? 3.935 2.535 -5.769 1.00 88.06 86 LEU A CA 1
ATOM 677 C C . LEU A 1 86 ? 3.899 3.461 -6.982 1.00 88.06 86 LEU A C 1
ATOM 679 O O . LEU A 1 86 ? 2.953 3.446 -7.765 1.00 88.06 86 LEU A O 1
ATOM 683 N N . ARG A 1 87 ? 4.942 4.277 -7.132 1.00 80.62 87 ARG A N 1
ATOM 684 C CA . ARG A 1 87 ? 5.087 5.171 -8.281 1.00 80.62 87 ARG A CA 1
ATOM 685 C C . ARG A 1 87 ? 6.081 4.595 -9.282 1.00 80.62 87 ARG A C 1
ATOM 687 O O . ARG A 1 87 ? 7.091 4.025 -8.851 1.00 80.62 87 ARG A O 1
ATOM 694 N N . PRO A 1 88 ? 5.843 4.788 -10.591 1.00 72.75 88 PRO A N 1
ATOM 695 C CA . PRO A 1 88 ? 6.831 4.479 -11.608 1.00 72.75 88 PRO A CA 1
ATOM 696 C C . PRO A 1 88 ? 8.155 5.167 -11.297 1.00 72.75 88 PRO A C 1
ATOM 698 O O . PRO A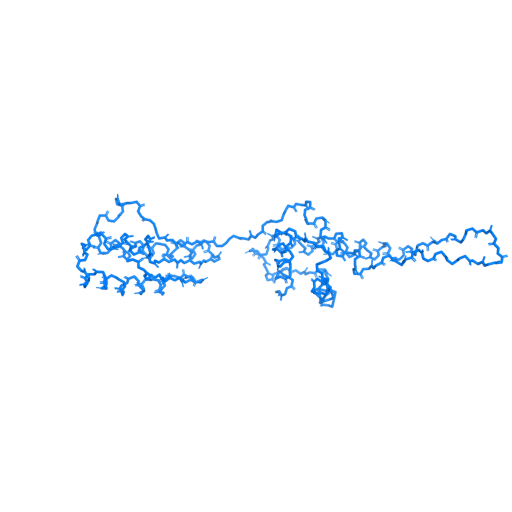 1 88 ? 8.197 6.301 -10.808 1.00 72.75 88 PRO A O 1
ATOM 701 N N . ILE A 1 89 ? 9.250 4.480 -11.594 1.00 72.75 89 ILE A N 1
ATOM 702 C CA . ILE A 1 89 ? 10.567 5.094 -11.488 1.00 72.75 89 ILE A CA 1
ATOM 703 C C . ILE A 1 89 ? 10.767 5.988 -12.700 1.00 72.75 89 ILE A C 1
ATOM 705 O O . ILE A 1 89 ? 10.647 5.537 -13.834 1.00 72.75 89 ILE A O 1
ATOM 709 N N . GLN A 1 90 ? 11.084 7.251 -12.441 1.00 71.25 90 GLN A N 1
ATOM 710 C CA . GLN A 1 90 ? 11.381 8.221 -13.482 1.00 71.25 90 GLN A CA 1
ATOM 711 C C . GLN A 1 90 ? 12.888 8.261 -13.725 1.00 71.25 90 GLN A C 1
ATOM 713 O O . GLN A 1 90 ? 13.671 8.315 -12.777 1.00 71.25 90 GLN A O 1
ATOM 718 N N . PHE A 1 91 ? 13.273 8.239 -14.997 1.00 69.81 91 PHE A N 1
ATOM 719 C CA . PHE A 1 91 ? 14.639 8.493 -15.437 1.00 69.81 91 PHE A CA 1
ATOM 720 C C . PHE A 1 91 ? 14.718 9.930 -15.943 1.00 69.81 91 PHE A C 1
ATOM 722 O O . PHE A 1 91 ? 13.805 10.395 -16.631 1.00 69.81 91 PHE A O 1
ATOM 729 N N . SER A 1 92 ? 15.794 10.637 -15.612 1.00 78.25 92 SER A N 1
ATOM 730 C CA . SER A 1 92 ? 16.078 11.911 -16.270 1.00 78.25 92 SER A CA 1
ATOM 731 C C . SER A 1 92 ? 16.475 11.676 -17.727 1.00 78.25 92 SER A C 1
ATOM 733 O O . SER A 1 92 ? 16.962 10.605 -18.091 1.00 78.25 92 SER A O 1
ATOM 735 N N . GLU A 1 93 ? 16.286 12.694 -18.564 1.00 77.62 93 GLU A N 1
ATOM 736 C CA . GLU A 1 93 ? 16.637 12.625 -19.983 1.00 77.62 93 GLU A CA 1
ATOM 737 C C . GLU A 1 93 ? 18.112 12.247 -20.165 1.00 77.62 93 GLU A C 1
ATOM 739 O O . GLU A 1 93 ? 18.412 11.289 -20.861 1.00 77.62 93 GLU A O 1
ATOM 744 N N . ALA A 1 94 ? 19.024 12.867 -19.409 1.00 76.25 94 ALA A N 1
ATOM 745 C CA . ALA A 1 94 ? 20.452 12.546 -19.451 1.00 76.25 94 ALA A CA 1
ATOM 746 C C . ALA A 1 94 ? 20.780 11.081 -19.094 1.00 76.25 94 ALA A C 1
ATOM 748 O O . ALA A 1 94 ? 21.689 10.491 -19.677 1.00 76.25 94 ALA A O 1
ATOM 749 N N . GLU A 1 95 ? 20.060 10.482 -18.141 1.00 73.38 95 GLU A N 1
ATOM 750 C CA . GLU A 1 95 ? 20.253 9.074 -17.772 1.00 73.38 95 GLU A CA 1
ATOM 751 C C . GLU A 1 95 ? 19.749 8.132 -18.864 1.00 73.38 95 GLU A C 1
ATOM 753 O O . GLU A 1 95 ? 20.354 7.087 -19.098 1.00 73.38 95 GLU A O 1
ATOM 758 N N . LEU A 1 96 ? 18.662 8.515 -19.538 1.00 76.06 96 LEU A N 1
ATOM 759 C CA . LEU A 1 96 ? 18.123 7.779 -20.673 1.00 76.06 96 LEU A CA 1
ATOM 760 C C . LEU A 1 96 ? 19.082 7.838 -21.867 1.00 76.06 96 LEU A C 1
ATOM 762 O O . LEU A 1 96 ? 19.396 6.802 -22.443 1.00 76.06 96 LEU A O 1
ATOM 766 N N . GLU A 1 97 ? 19.596 9.030 -22.181 1.00 79.06 97 GLU A N 1
ATOM 767 C CA . GLU A 1 97 ? 20.575 9.258 -23.249 1.00 79.06 97 GLU A CA 1
ATOM 768 C C . GLU A 1 97 ? 21.832 8.405 -23.065 1.00 79.06 97 GLU A C 1
ATOM 770 O O . GLU A 1 97 ? 22.266 7.701 -23.980 1.00 79.06 97 GLU A O 1
ATOM 775 N N . ALA A 1 98 ? 22.397 8.429 -21.856 1.00 77.12 98 ALA A N 1
ATOM 776 C CA . ALA A 1 98 ? 23.581 7.646 -21.533 1.00 77.12 98 ALA A CA 1
ATOM 777 C C . ALA A 1 98 ? 23.335 6.142 -21.727 1.00 77.12 98 ALA A C 1
ATOM 779 O O . ALA A 1 98 ? 24.198 5.435 -22.250 1.00 77.12 98 ALA A O 1
ATOM 780 N N . GLU A 1 99 ? 22.155 5.651 -21.343 1.00 74.81 99 GLU A N 1
ATOM 781 C CA . GLU A 1 99 ? 21.837 4.230 -21.447 1.00 74.81 99 GLU A CA 1
ATOM 782 C C . GLU A 1 99 ? 21.536 3.792 -22.886 1.00 74.81 99 GLU A C 1
ATOM 784 O O . GLU A 1 99 ? 22.001 2.729 -23.301 1.00 74.81 99 GLU A O 1
ATOM 789 N N . VAL A 1 100 ? 20.852 4.618 -23.687 1.00 81.19 100 VAL A N 1
ATOM 790 C CA . VAL A 1 100 ? 20.662 4.359 -25.126 1.00 81.19 100 VAL A CA 1
ATOM 791 C C . VAL A 1 100 ? 22.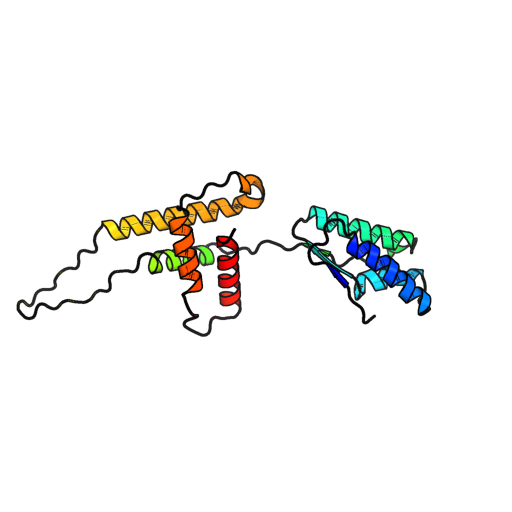019 4.263 -25.824 1.00 81.19 100 VAL A C 1
ATOM 793 O O . VAL A 1 100 ? 22.277 3.288 -26.534 1.00 81.19 100 VAL A O 1
ATOM 796 N N . GLN A 1 101 ? 22.927 5.209 -25.564 1.00 79.19 101 GLN A N 1
ATOM 797 C CA . GLN A 1 101 ? 24.263 5.187 -26.157 1.00 79.19 101 GLN A CA 1
ATOM 798 C C . GLN A 1 101 ? 25.054 3.938 -25.743 1.00 79.19 101 GLN A C 1
ATOM 800 O O . GLN A 1 101 ? 25.713 3.313 -26.583 1.00 79.19 101 GLN A O 1
ATOM 805 N N . ASN A 1 102 ? 24.979 3.544 -24.467 1.00 75.94 102 ASN A N 1
ATOM 806 C CA . ASN A 1 102 ? 25.613 2.321 -23.974 1.00 75.94 102 ASN A CA 1
ATOM 807 C C . ASN A 1 102 ? 25.098 1.088 -24.727 1.00 75.94 102 ASN A C 1
ATOM 809 O O . ASN A 1 102 ? 25.901 0.281 -25.198 1.00 75.94 102 ASN A O 1
ATOM 813 N N . LEU A 1 103 ? 23.779 0.961 -24.879 1.00 74.12 103 LEU A N 1
ATOM 814 C CA . LEU A 1 103 ? 23.141 -0.174 -25.542 1.00 74.12 103 LEU A CA 1
ATOM 815 C C . LEU A 1 103 ? 23.523 -0.270 -27.024 1.00 74.12 103 LEU A C 1
ATOM 817 O O . LEU A 1 103 ? 23.964 -1.330 -27.470 1.00 74.12 103 LEU A O 1
ATOM 821 N N . VAL A 1 104 ? 23.435 0.833 -27.775 1.00 77.56 104 VAL A N 1
ATOM 822 C CA . VAL A 1 104 ? 23.791 0.868 -29.207 1.00 77.56 104 VAL A CA 1
ATOM 823 C C . VAL A 1 104 ? 25.254 0.473 -29.421 1.00 77.56 104 VAL A C 1
ATOM 825 O O . VAL A 1 104 ? 25.564 -0.344 -30.291 1.00 77.56 104 VAL A O 1
ATOM 828 N N . THR A 1 105 ? 26.153 1.005 -28.589 1.00 71.88 105 THR A N 1
ATOM 829 C CA . THR A 1 105 ? 27.601 0.769 -28.704 1.00 71.88 105 THR A CA 1
ATOM 830 C C . THR A 1 105 ? 27.976 -0.694 -28.464 1.00 71.88 105 THR A C 1
ATOM 832 O O . THR A 1 105 ? 28.928 -1.182 -29.067 1.00 71.88 105 THR A O 1
ATOM 835 N N . HIS A 1 106 ? 27.249 -1.404 -27.599 1.00 66.88 106 HIS A N 1
ATOM 836 C CA . HIS A 1 106 ? 27.562 -2.795 -27.275 1.00 66.88 106 HIS A CA 1
ATOM 837 C C . HIS A 1 106 ? 26.822 -3.817 -28.149 1.00 66.88 106 HIS A C 1
ATOM 839 O O . HIS A 1 106 ? 27.355 -4.901 -28.384 1.00 66.88 106 HIS A O 1
ATOM 845 N N . VAL A 1 107 ? 25.622 -3.494 -28.647 1.00 66.31 107 VAL A N 1
ATOM 846 C CA . VAL A 1 107 ? 24.884 -4.356 -29.591 1.00 66.31 107 VAL A CA 1
ATOM 847 C C . VAL A 1 107 ? 25.538 -4.338 -30.976 1.00 66.31 107 VAL A C 1
ATOM 849 O O . VAL A 1 107 ? 25.590 -5.369 -31.645 1.00 66.31 107 VAL A O 1
ATOM 852 N N . ILE A 1 108 ? 26.083 -3.190 -31.387 1.00 65.19 108 ILE A N 1
ATOM 853 C CA . ILE A 1 108 ? 26.898 -3.043 -32.597 1.00 65.19 108 ILE A CA 1
ATOM 854 C C . ILE A 1 108 ? 28.272 -2.527 -32.147 1.00 65.19 108 ILE A C 1
ATOM 856 O O . ILE A 1 108 ? 28.457 -1.309 -32.110 1.00 65.19 108 ILE A O 1
ATOM 860 N N . PRO A 1 109 ? 29.231 -3.391 -31.757 1.00 58.34 109 PRO A N 1
ATOM 861 C CA . PRO A 1 109 ? 30.569 -2.954 -31.352 1.00 58.34 109 PRO A CA 1
ATOM 862 C C . PRO A 1 109 ? 31.283 -2.242 -32.505 1.00 58.34 109 PRO A C 1
ATOM 864 O O . PRO A 1 109 ? 31.092 -2.591 -33.667 1.00 58.34 109 PRO A O 1
ATOM 867 N N . ARG A 1 110 ? 32.110 -1.224 -32.209 1.00 56.16 110 ARG A N 1
ATOM 868 C CA . ARG A 1 110 ? 33.027 -0.698 -33.237 1.00 56.16 110 ARG A CA 1
ATOM 869 C C . ARG A 1 110 ? 33.999 -1.833 -33.523 1.00 56.16 110 ARG A C 1
ATOM 871 O O . ARG A 1 110 ? 34.615 -2.321 -32.577 1.00 56.16 110 ARG A O 1
ATOM 878 N N . SER A 1 111 ? 34.141 -2.247 -34.779 1.00 53.56 111 SER A N 1
ATOM 879 C CA . SER A 1 111 ? 35.283 -3.068 -35.168 1.00 53.56 111 SER A CA 1
ATOM 880 C C . SER A 1 111 ? 36.540 -2.356 -34.668 1.00 53.56 111 SER A C 1
ATOM 882 O O . SER A 1 111 ? 36.789 -1.208 -35.045 1.00 53.56 111 SER A O 1
ATOM 884 N N . SER A 1 112 ? 37.253 -2.988 -33.738 1.00 47.75 112 SER A N 1
ATOM 885 C CA . SER A 1 112 ? 38.491 -2.480 -33.162 1.00 47.75 112 SER A CA 1
ATOM 886 C C . SER A 1 112 ? 39.435 -2.059 -34.283 1.00 47.75 112 SER A C 1
ATOM 888 O O . SER A 1 112 ? 39.610 -2.797 -35.252 1.00 47.75 112 SER A O 1
ATOM 890 N N . GLU A 1 113 ? 40.036 -0.877 -34.149 1.00 47.00 113 GLU A N 1
ATOM 891 C CA . GLU A 1 113 ? 41.176 -0.441 -34.954 1.00 47.00 113 GLU A CA 1
ATOM 892 C C . GLU A 1 113 ? 42.373 -1.369 -34.673 1.00 47.00 113 GLU A C 1
ATOM 894 O O . GLU A 1 113 ? 43.345 -0.988 -34.026 1.00 47.00 113 GLU A O 1
ATOM 899 N N . GLU A 1 114 ? 42.327 -2.621 -35.131 1.00 41.47 114 GLU A N 1
ATOM 900 C CA . GLU A 1 114 ? 43.558 -3.362 -35.353 1.00 41.47 114 GLU A CA 1
ATOM 901 C C . GLU A 1 114 ? 44.229 -2.716 -36.557 1.00 41.47 114 GLU A C 1
ATOM 903 O O . GLU A 1 114 ? 43.889 -2.956 -37.716 1.00 41.47 114 GLU A O 1
ATOM 908 N N . SER A 1 115 ? 45.172 -1.828 -36.254 1.00 44.94 115 SER A N 1
ATOM 909 C CA . SER A 1 115 ? 46.159 -1.350 -37.203 1.00 44.94 115 SER A CA 1
ATOM 910 C C . SER A 1 115 ? 46.925 -2.555 -37.756 1.00 44.94 115 SER A C 1
ATOM 912 O O . SER A 1 115 ? 47.959 -2.950 -37.214 1.00 44.94 115 SER A O 1
ATOM 914 N N . LEU A 1 116 ? 46.422 -3.150 -38.842 1.00 42.22 116 LEU A N 1
ATOM 915 C CA . LEU A 1 116 ? 47.194 -4.050 -39.688 1.00 42.22 116 LEU A CA 1
ATOM 916 C C . LEU A 1 116 ? 48.281 -3.213 -40.370 1.00 42.22 116 LEU A C 1
ATOM 918 O O . LEU A 1 116 ? 48.094 -2.661 -41.454 1.00 42.22 116 LEU A O 1
ATOM 922 N N . PHE A 1 117 ? 49.428 -3.093 -39.707 1.00 48.38 117 PHE A N 1
ATOM 923 C CA . PHE A 1 117 ? 50.648 -2.640 -40.356 1.00 48.38 117 PHE A CA 1
ATOM 924 C C . PHE A 1 117 ? 51.077 -3.712 -41.365 1.00 48.38 117 PHE A C 1
ATOM 926 O O . PHE A 1 117 ? 51.588 -4.767 -40.990 1.00 48.38 117 PHE A O 1
ATOM 933 N N . ASP A 1 118 ? 50.875 -3.443 -42.656 1.00 46.88 118 ASP A N 1
ATOM 934 C CA . ASP A 1 118 ? 51.534 -4.192 -43.723 1.00 46.88 118 ASP A CA 1
ATOM 935 C C . ASP A 1 118 ? 53.045 -3.920 -43.631 1.00 46.88 118 ASP A C 1
ATOM 937 O O . ASP A 1 118 ? 53.505 -2.785 -43.784 1.00 46.88 118 ASP A O 1
ATOM 941 N N . SER A 1 119 ? 53.828 -4.967 -43.361 1.00 48.53 119 SER A N 1
ATOM 942 C CA . SER A 1 119 ? 55.286 -4.887 -43.176 1.00 48.53 119 SER A CA 1
ATOM 943 C C . SER A 1 119 ? 56.041 -4.476 -44.448 1.00 48.53 119 SER A C 1
ATOM 945 O O . SER A 1 119 ? 57.261 -4.319 -44.416 1.00 48.53 119 SER A O 1
ATOM 947 N N . THR A 1 120 ? 55.335 -4.290 -45.565 1.00 58.25 120 THR A N 1
ATOM 948 C CA . THR A 1 120 ? 55.932 -4.068 -46.882 1.00 58.25 120 THR A CA 1
ATOM 949 C C . THR A 1 120 ? 55.708 -2.676 -47.476 1.00 58.25 120 THR A C 1
ATOM 951 O O . THR A 1 120 ? 56.357 -2.352 -48.467 1.00 58.25 120 THR A O 1
ATOM 954 N N . ASN A 1 121 ? 54.880 -1.807 -46.882 1.00 53.72 121 ASN A N 1
ATOM 955 C CA . ASN A 1 121 ? 54.721 -0.431 -47.367 1.00 53.72 121 ASN A CA 1
ATOM 956 C C . ASN A 1 121 ? 54.365 0.543 -46.238 1.00 53.72 121 ASN A C 1
ATOM 958 O O . ASN A 1 121 ? 53.274 0.499 -45.684 1.00 53.72 121 ASN A O 1
ATOM 962 N N . GLN A 1 122 ? 55.270 1.485 -45.952 1.00 53.62 122 GLN A N 1
ATOM 963 C CA . GLN A 1 122 ? 55.103 2.576 -44.980 1.00 53.62 122 GLN A CA 1
ATOM 964 C C . GLN A 1 122 ? 54.038 3.606 -45.423 1.00 53.62 122 GLN A C 1
ATOM 966 O O . GLN A 1 122 ? 54.344 4.775 -45.656 1.00 53.62 122 GLN A O 1
ATOM 971 N N . ARG A 1 123 ? 52.774 3.197 -45.573 1.00 44.28 123 ARG A N 1
ATOM 972 C CA . ARG A 1 123 ? 51.630 4.112 -45.697 1.00 44.28 123 ARG A CA 1
ATOM 973 C C . ARG A 1 123 ? 50.502 3.666 -44.766 1.00 44.28 123 ARG A C 1
ATOM 975 O O . ARG A 1 123 ? 50.264 2.466 -44.662 1.00 44.28 123 ARG A O 1
ATOM 982 N N . PRO A 1 124 ? 49.771 4.599 -44.132 1.00 40.66 124 PRO A N 1
ATOM 983 C CA . PRO A 1 124 ? 48.596 4.244 -43.348 1.00 40.66 124 PRO A CA 1
ATOM 984 C C . PRO A 1 124 ? 47.521 3.660 -44.275 1.00 40.66 124 PRO A C 1
ATOM 986 O O . PRO A 1 124 ? 47.135 4.310 -45.251 1.00 40.66 124 PRO A O 1
ATOM 989 N N . ILE A 1 125 ? 47.010 2.465 -43.971 1.00 50.19 125 ILE A N 1
ATOM 990 C CA . ILE A 1 125 ? 45.732 2.013 -44.528 1.00 50.19 125 ILE A CA 1
ATOM 991 C C . ILE A 1 125 ? 44.663 2.836 -43.808 1.00 50.19 125 ILE A C 1
ATOM 993 O O . ILE A 1 125 ? 44.423 2.639 -42.621 1.00 50.19 125 ILE A O 1
ATOM 997 N N . GLN A 1 126 ? 44.053 3.802 -44.496 1.00 47.66 126 GLN A N 1
ATOM 998 C CA . GLN A 1 126 ? 42.860 4.465 -43.971 1.00 47.66 126 GLN A CA 1
ATOM 999 C C . GLN A 1 126 ? 41.756 3.413 -43.840 1.00 47.66 126 GLN A C 1
ATOM 1001 O O . GLN A 1 126 ? 41.209 2.955 -44.846 1.00 47.66 126 GLN A O 1
ATOM 1006 N N . SER A 1 127 ? 41.429 3.034 -42.605 1.00 46.19 127 SER A N 1
ATOM 1007 C CA . SER A 1 127 ? 40.207 2.312 -42.279 1.00 46.19 127 SER A CA 1
ATOM 1008 C C . SER A 1 127 ? 39.021 3.212 -42.630 1.00 46.19 127 SER A C 1
ATOM 1010 O O . SER A 1 127 ? 38.599 4.078 -41.868 1.00 46.19 127 SER A O 1
ATOM 1012 N N . LYS A 1 128 ? 38.467 3.042 -43.833 1.00 47.69 128 LYS A N 1
ATOM 1013 C CA . LYS A 1 128 ? 37.103 3.499 -44.092 1.00 47.69 128 LYS A CA 1
ATOM 1014 C C . LYS A 1 128 ? 36.197 2.612 -43.250 1.00 47.69 128 LYS A C 1
ATOM 1016 O O . LYS A 1 128 ? 35.930 1.479 -43.639 1.00 47.69 128 LYS A O 1
ATOM 1021 N N . ILE A 1 129 ? 35.766 3.117 -42.097 1.00 50.53 129 ILE A N 1
ATOM 1022 C CA . ILE A 1 129 ? 34.615 2.566 -41.377 1.00 50.53 129 ILE A CA 1
ATOM 1023 C C . ILE A 1 129 ? 33.493 2.400 -42.422 1.00 50.53 129 ILE A C 1
ATOM 1025 O O . ILE A 1 129 ? 33.245 3.350 -43.179 1.00 50.53 129 ILE A O 1
ATOM 1029 N N . PRO A 1 130 ? 32.863 1.221 -42.570 1.00 53.62 130 PRO A N 1
ATOM 1030 C CA . PRO A 1 130 ? 31.810 1.058 -43.557 1.00 53.62 130 PRO A CA 1
ATOM 1031 C C . PRO A 1 130 ? 30.640 1.978 -43.189 1.00 53.62 130 PRO A C 1
ATOM 1033 O O . PRO A 1 130 ? 30.066 1.844 -42.113 1.00 53.62 130 PRO A O 1
ATOM 1036 N N . LEU A 1 131 ? 30.240 2.874 -44.098 1.00 50.53 131 LEU A N 1
ATOM 1037 C CA . LEU A 1 131 ? 29.047 3.735 -43.972 1.00 50.53 131 LEU A CA 1
ATOM 1038 C C . LEU A 1 131 ? 27.771 2.956 -43.569 1.00 50.53 131 LEU A C 1
ATOM 1040 O O . LEU A 1 131 ? 26.825 3.539 -43.050 1.00 50.53 131 LEU A O 1
ATOM 1044 N N . SER A 1 132 ? 27.746 1.637 -43.794 1.00 62.53 132 SER A N 1
ATOM 1045 C CA . SER A 1 132 ? 26.667 0.732 -43.397 1.00 62.53 132 SER A CA 1
ATOM 1046 C C . SER A 1 132 ? 26.536 0.530 -41.884 1.00 62.53 132 SER A C 1
ATOM 1048 O O . SER A 1 132 ? 25.426 0.304 -41.413 1.00 62.53 132 SER A O 1
ATOM 1050 N N . GLU A 1 133 ? 27.629 0.594 -41.116 1.00 64.00 133 GLU A N 1
ATOM 1051 C CA . GLU A 1 133 ? 27.594 0.358 -39.664 1.00 64.00 133 GLU A CA 1
ATOM 1052 C C . GLU A 1 133 ? 27.109 1.587 -38.888 1.00 64.00 133 GLU A C 1
ATOM 1054 O O . GLU A 1 133 ? 26.320 1.447 -37.955 1.00 64.00 133 GLU A O 1
ATOM 1059 N N . ASP A 1 134 ? 27.512 2.791 -39.304 1.00 69.38 134 ASP A N 1
ATOM 1060 C CA . ASP A 1 134 ? 27.025 4.037 -38.697 1.00 69.38 134 ASP A CA 1
ATOM 1061 C C . ASP A 1 134 ? 25.538 4.274 -39.012 1.00 69.38 134 ASP A C 1
ATOM 1063 O O . ASP A 1 134 ? 24.784 4.688 -38.134 1.00 69.38 134 ASP A O 1
ATOM 1067 N N . SER A 1 135 ? 25.080 3.930 -40.224 1.00 76.44 135 SER A N 1
ATOM 1068 C CA . SER A 1 135 ? 23.648 3.954 -40.562 1.00 76.44 135 SER A CA 1
ATOM 1069 C C . SER A 1 135 ? 22.850 2.986 -39.686 1.00 76.44 135 SER A C 1
ATOM 1071 O O . SER A 1 135 ? 21.864 3.384 -39.079 1.00 76.44 135 SER A O 1
ATOM 1073 N N . ALA A 1 136 ? 23.309 1.736 -39.552 1.00 76.06 136 ALA A N 1
ATOM 1074 C CA . ALA A 1 136 ? 22.622 0.729 -38.743 1.00 76.06 136 ALA A CA 1
ATOM 1075 C C . ALA A 1 136 ? 22.562 1.097 -37.250 1.00 76.06 136 ALA A C 1
ATOM 1077 O O . ALA A 1 136 ? 21.614 0.726 -36.556 1.00 76.06 136 ALA A O 1
ATOM 1078 N N . ARG A 1 137 ? 23.564 1.827 -36.744 1.00 76.00 137 ARG A N 1
ATOM 1079 C CA . ARG A 1 137 ? 23.551 2.369 -35.380 1.00 76.00 137 ARG A CA 1
ATOM 1080 C C . ARG A 1 137 ? 22.527 3.471 -35.200 1.00 76.00 137 ARG A C 1
ATOM 1082 O O . ARG A 1 137 ? 21.786 3.413 -34.226 1.00 76.00 137 ARG A O 1
ATOM 1089 N N . ASN A 1 138 ? 22.470 4.422 -36.127 1.00 81.69 138 ASN A N 1
ATOM 1090 C CA . ASN A 1 138 ? 21.492 5.504 -36.071 1.00 81.69 138 ASN A CA 1
ATOM 1091 C C . ASN A 1 138 ? 20.061 4.951 -36.148 1.00 81.69 138 ASN A C 1
ATOM 1093 O O . ASN A 1 138 ? 19.219 5.343 -35.347 1.00 81.69 138 ASN A O 1
ATOM 1097 N N . ASP A 1 139 ? 19.814 3.970 -37.023 1.00 82.12 139 ASP A N 1
ATOM 1098 C CA . ASP A 1 139 ? 18.506 3.314 -37.144 1.00 82.12 139 ASP A CA 1
ATOM 1099 C C . ASP A 1 139 ? 18.108 2.587 -35.842 1.00 82.12 139 ASP A C 1
ATOM 1101 O O . ASP A 1 139 ? 16.954 2.631 -35.410 1.00 82.12 139 ASP A O 1
ATOM 1105 N N . MET A 1 140 ? 19.066 1.920 -35.184 1.00 81.38 140 MET A N 1
ATOM 1106 C CA . MET A 1 140 ? 18.845 1.260 -33.890 1.00 81.38 140 MET A CA 1
ATOM 1107 C C . MET A 1 140 ? 18.595 2.273 -32.768 1.00 81.38 140 MET A C 1
ATOM 1109 O O . MET A 1 140 ? 17.734 2.052 -31.917 1.00 81.38 140 MET A O 1
ATOM 1113 N N . GLU A 1 141 ? 19.347 3.372 -32.753 1.00 83.81 141 GLU A N 1
ATOM 1114 C CA . GLU A 1 141 ? 19.172 4.458 -31.793 1.00 83.81 141 GLU A CA 1
ATOM 1115 C C . GLU A 1 141 ? 17.779 5.083 -31.923 1.00 83.81 141 GLU A C 1
ATOM 1117 O O . GLU A 1 141 ? 17.076 5.242 -30.925 1.00 83.81 141 GLU A O 1
ATOM 1122 N N . GLU A 1 142 ? 17.342 5.370 -33.150 1.00 85.25 142 GLU A N 1
ATOM 1123 C CA . GLU A 1 142 ? 16.016 5.915 -33.435 1.00 85.25 142 GLU A CA 1
ATOM 1124 C C . GLU A 1 142 ? 14.902 4.953 -32.997 1.00 85.25 142 GLU A C 1
ATOM 1126 O O . GLU A 1 142 ? 13.960 5.367 -32.317 1.00 85.25 142 GLU A O 1
ATOM 1131 N N . ALA A 1 143 ? 15.043 3.656 -33.287 1.00 83.94 143 ALA A N 1
ATOM 1132 C CA . ALA A 1 143 ? 14.087 2.641 -32.854 1.00 83.94 143 ALA A CA 1
ATOM 1133 C C . ALA A 1 143 ? 14.014 2.514 -31.319 1.00 83.94 143 ALA A C 1
ATOM 1135 O O . ALA A 1 143 ? 12.921 2.442 -30.759 1.00 83.94 143 ALA A O 1
ATOM 1136 N N . LEU A 1 144 ? 15.154 2.554 -30.619 1.00 83.88 144 LEU A N 1
ATOM 1137 C CA . LEU A 1 144 ? 15.194 2.541 -29.150 1.00 83.88 144 LEU A CA 1
ATOM 1138 C C . LEU A 1 144 ? 14.525 3.783 -28.552 1.00 83.88 144 LEU A C 1
ATOM 1140 O O . LEU A 1 144 ? 13.745 3.669 -27.608 1.00 83.88 144 LEU A O 1
ATOM 1144 N N . ARG A 1 145 ? 14.800 4.971 -29.103 1.00 83.25 145 ARG A N 1
ATOM 1145 C CA . ARG A 1 145 ? 14.175 6.230 -28.664 1.00 83.25 145 ARG A CA 1
ATOM 1146 C C . ARG A 1 145 ? 12.667 6.216 -28.871 1.00 83.25 145 ARG A C 1
ATOM 1148 O O . ARG A 1 145 ? 11.925 6.672 -27.995 1.00 83.25 145 ARG A O 1
ATOM 1155 N N . HIS A 1 146 ? 12.220 5.693 -30.010 1.00 84.75 146 HIS A N 1
ATOM 1156 C CA . HIS A 1 146 ? 10.804 5.522 -30.301 1.00 84.75 146 HIS A CA 1
ATOM 1157 C C . HIS A 1 146 ? 10.142 4.620 -29.256 1.00 84.75 146 HIS A C 1
ATOM 1159 O O . HIS A 1 146 ? 9.188 5.042 -28.600 1.00 84.75 146 HIS A O 1
ATOM 1165 N N . ASP A 1 147 ? 10.696 3.428 -29.033 1.00 81.88 147 ASP A N 1
ATOM 1166 C CA . ASP A 1 147 ? 10.133 2.445 -28.107 1.00 81.88 147 ASP A CA 1
ATOM 1167 C C . ASP A 1 147 ? 10.105 2.981 -26.669 1.00 81.88 147 ASP A C 1
ATOM 1169 O O . ASP A 1 147 ? 9.079 2.899 -25.998 1.00 81.88 147 ASP A O 1
ATOM 1173 N N . LEU A 1 148 ? 11.174 3.640 -26.209 1.00 78.69 148 LEU A N 1
ATOM 1174 C CA . LEU A 1 148 ? 11.212 4.301 -24.897 1.00 78.69 148 LEU A CA 1
ATOM 1175 C C . LEU A 1 148 ? 10.170 5.419 -24.757 1.00 78.69 148 LEU A C 1
ATOM 1177 O O . LEU A 1 148 ? 9.640 5.643 -23.667 1.00 78.69 148 LEU A O 1
ATOM 1181 N N . THR A 1 149 ? 9.856 6.119 -25.847 1.00 78.44 149 THR A N 1
ATOM 1182 C CA . THR A 1 149 ? 8.809 7.147 -25.855 1.00 78.44 149 THR A CA 1
ATOM 1183 C C . THR A 1 149 ? 7.419 6.522 -25.763 1.00 78.44 149 THR A C 1
ATOM 1185 O O . THR A 1 149 ? 6.579 7.058 -25.042 1.00 78.44 149 THR A O 1
ATOM 1188 N N . LEU A 1 150 ? 7.183 5.366 -26.395 1.00 76.50 150 LEU A N 1
ATOM 1189 C CA . LEU A 1 150 ? 5.922 4.624 -26.263 1.00 76.50 150 LEU A CA 1
ATOM 1190 C C . LEU A 1 150 ? 5.625 4.257 -24.803 1.00 76.50 150 LEU A C 1
ATOM 1192 O O . LEU A 1 150 ? 4.486 4.388 -24.357 1.00 76.50 150 LEU A O 1
ATOM 1196 N N . PHE A 1 151 ? 6.647 3.880 -24.030 1.00 72.94 151 PHE A N 1
ATOM 1197 C CA . PHE A 1 151 ? 6.481 3.545 -22.612 1.00 72.94 151 PHE A CA 1
ATOM 1198 C C . PHE A 1 151 ? 6.022 4.724 -21.739 1.00 72.94 151 PHE A C 1
ATOM 1200 O O 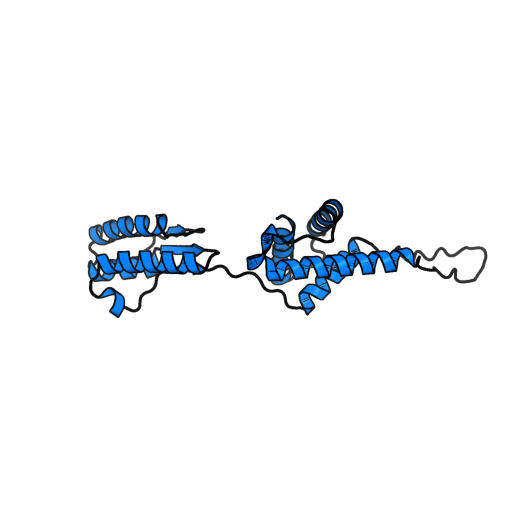. PHE A 1 151 ? 5.425 4.486 -20.692 1.00 72.94 151 PHE A O 1
ATOM 1207 N N . LYS A 1 152 ? 6.221 5.983 -22.162 1.00 70.81 152 LYS A N 1
ATOM 1208 C CA . LYS A 1 152 ? 5.701 7.155 -21.428 1.00 70.81 152 LYS A CA 1
ATOM 1209 C C . LYS A 1 152 ? 4.171 7.218 -21.424 1.00 70.81 152 LYS A C 1
ATOM 1211 O O . LYS A 1 152 ? 3.597 7.755 -20.486 1.00 70.81 152 LYS A O 1
ATOM 1216 N N . GLU A 1 153 ? 3.525 6.657 -22.445 1.00 67.50 153 GLU A N 1
ATOM 1217 C CA . GLU A 1 153 ? 2.063 6.635 -22.608 1.00 67.50 153 GLU A CA 1
ATOM 1218 C C . GLU A 1 153 ? 1.456 5.252 -22.303 1.00 67.50 153 GLU A C 1
ATOM 1220 O O . GLU A 1 153 ? 0.270 5.010 -22.551 1.00 67.50 153 GLU A O 1
ATOM 1225 N N . ALA A 1 154 ? 2.255 4.322 -21.767 1.00 70.00 154 ALA A N 1
ATOM 1226 C CA . ALA A 1 154 ? 1.832 2.944 -21.521 1.00 70.00 154 ALA A CA 1
ATOM 1227 C C . ALA A 1 154 ? 0.669 2.836 -20.529 1.00 70.00 154 ALA A C 1
ATOM 1229 O O . ALA A 1 154 ? -0.205 1.988 -20.716 1.00 70.00 154 ALA A O 1
ATOM 1230 N N . ASP A 1 155 ? 0.606 3.738 -19.548 1.00 66.31 155 ASP A N 1
ATOM 1231 C CA . ASP A 1 155 ? -0.484 3.794 -18.568 1.00 66.31 155 ASP A CA 1
ATOM 1232 C C . ASP A 1 155 ? -1.851 4.064 -19.230 1.00 66.31 155 ASP A C 1
ATOM 1234 O O . ASP A 1 155 ? -2.891 3.670 -18.700 1.00 66.31 155 ASP A O 1
ATOM 1238 N N . ASN A 1 156 ? -1.858 4.688 -20.415 1.00 67.75 156 ASN A N 1
ATOM 1239 C CA . ASN A 1 156 ? -3.068 5.055 -21.153 1.00 67.75 156 ASN A CA 1
ATOM 1240 C C . ASN A 1 156 ? -3.371 4.096 -22.314 1.00 67.75 156 ASN A C 1
ATOM 1242 O O . ASN A 1 156 ? -4.528 3.746 -22.553 1.00 67.75 156 ASN A O 1
ATOM 1246 N N . PHE A 1 157 ? -2.340 3.683 -23.056 1.00 67.62 157 PHE A N 1
ATOM 1247 C CA . PHE A 1 157 ? -2.492 2.996 -24.342 1.00 67.62 157 PHE A CA 1
ATOM 1248 C C . PHE A 1 157 ? -1.650 1.724 -24.457 1.00 67.62 157 PHE A C 1
ATOM 1250 O O . PHE A 1 157 ? -1.365 1.293 -25.572 1.00 67.62 157 PHE A O 1
ATOM 1257 N N . GLY A 1 158 ? -1.271 1.097 -23.338 1.00 67.94 158 GLY A N 1
ATOM 1258 C CA . GLY A 1 158 ? -0.349 -0.046 -23.304 1.00 67.94 158 GLY A CA 1
ATOM 1259 C C . GLY A 1 158 ? -0.641 -1.155 -24.327 1.00 67.94 158 GLY A C 1
ATOM 1260 O O . GLY A 1 158 ? 0.273 -1.641 -24.982 1.00 67.94 158 GLY A O 1
ATOM 1261 N N . SER A 1 159 ? -1.914 -1.504 -24.553 1.00 70.75 159 SER A N 1
ATOM 1262 C CA . SER A 1 159 ? -2.319 -2.535 -25.530 1.00 70.75 159 SER A CA 1
ATOM 1263 C C . SER A 1 159 ? -2.218 -2.110 -27.003 1.00 70.75 159 SER A C 1
ATOM 1265 O O . SER A 1 159 ? -2.326 -2.949 -27.898 1.00 70.75 159 SER A O 1
ATOM 1267 N N . LEU A 1 160 ? -2.046 -0.815 -27.262 1.00 72.06 160 LEU A N 1
ATOM 1268 C CA . LEU A 1 160 ? -1.953 -0.213 -28.592 1.00 72.06 160 LEU A CA 1
ATOM 1269 C C . LEU A 1 160 ? -0.520 0.182 -28.961 1.00 72.06 160 LEU A C 1
ATOM 1271 O O . LEU A 1 160 ? -0.279 0.544 -30.115 1.00 72.06 160 LEU A O 1
ATOM 1275 N N . LEU A 1 161 ? 0.419 0.107 -28.014 1.00 77.75 161 LEU A N 1
ATOM 1276 C CA . LEU A 1 161 ? 1.825 0.381 -28.279 1.00 77.75 161 LEU A CA 1
ATOM 1277 C C . LEU A 1 161 ? 2.376 -0.658 -29.260 1.00 77.75 161 LEU A C 1
ATOM 1279 O O . LEU A 1 161 ? 2.125 -1.858 -29.138 1.00 77.75 161 LEU A O 1
ATOM 1283 N N . ARG A 1 162 ? 3.127 -0.191 -30.258 1.00 78.81 162 ARG A N 1
ATOM 1284 C CA . ARG A 1 162 ? 3.775 -1.052 -31.248 1.00 78.81 162 ARG A CA 1
ATOM 1285 C C . ARG A 1 162 ? 5.259 -0.723 -31.309 1.00 78.81 162 ARG A C 1
ATOM 1287 O O . ARG A 1 162 ? 5.581 0.319 -31.870 1.00 78.81 162 ARG A O 1
ATOM 1294 N N . PRO A 1 163 ? 6.136 -1.582 -30.766 1.00 80.94 163 PRO A N 1
ATOM 1295 C CA . PRO A 1 163 ? 7.563 -1.325 -30.822 1.00 80.94 163 PRO A CA 1
ATOM 1296 C C . PRO A 1 163 ? 8.061 -1.360 -32.270 1.00 80.94 163 PRO A C 1
ATOM 1298 O O . PRO A 1 163 ? 7.587 -2.158 -33.087 1.00 80.94 163 PRO A O 1
ATOM 1301 N N . MET A 1 164 ? 9.026 -0.501 -32.581 1.00 84.94 164 MET A N 1
ATOM 1302 C CA . MET A 1 164 ? 9.764 -0.511 -33.841 1.00 84.94 164 MET A CA 1
ATOM 1303 C C . MET A 1 164 ? 10.814 -1.620 -33.860 1.00 84.94 164 MET A C 1
ATOM 1305 O O . MET A 1 164 ? 11.098 -2.175 -34.924 1.00 84.94 164 MET A O 1
ATOM 1309 N N . LEU A 1 165 ? 11.367 -1.990 -32.700 1.00 79.69 165 LEU A N 1
ATOM 1310 C CA . LEU A 1 165 ? 12.291 -3.113 -32.610 1.00 79.69 165 LEU A CA 1
ATOM 1311 C C . LEU A 1 165 ? 11.569 -4.450 -32.790 1.00 79.69 165 LEU A C 1
ATOM 1313 O O . LEU A 1 165 ? 10.520 -4.726 -32.206 1.00 79.69 165 LEU A O 1
ATOM 1317 N N . SER A 1 166 ? 12.181 -5.349 -33.564 1.00 81.31 166 SER A N 1
ATOM 1318 C CA . SER A 1 166 ? 11.671 -6.712 -33.693 1.00 81.31 166 SER A CA 1
ATOM 1319 C C . SER A 1 166 ? 11.833 -7.497 -32.386 1.00 81.31 166 SER A C 1
ATOM 1321 O O . SER A 1 166 ? 12.791 -7.316 -31.632 1.00 81.31 166 SER A O 1
ATOM 1323 N N . ALA A 1 167 ? 10.971 -8.495 -32.169 1.00 76.56 167 ALA A N 1
ATOM 1324 C CA . ALA A 1 167 ? 11.060 -9.396 -31.013 1.00 76.56 167 ALA A CA 1
ATOM 1325 C C . ALA A 1 167 ? 12.412 -10.136 -30.897 1.00 76.56 167 ALA A C 1
ATOM 1327 O O . ALA A 1 167 ? 12.759 -10.649 -29.834 1.00 76.56 167 ALA A O 1
ATOM 1328 N N . ARG A 1 168 ? 13.177 -10.258 -31.991 1.00 77.69 168 ARG A N 1
ATOM 1329 C CA . ARG A 1 168 ? 14.543 -10.799 -31.955 1.00 77.69 168 ARG A CA 1
ATOM 1330 C C . ARG A 1 168 ? 15.532 -9.769 -31.406 1.00 77.69 168 ARG A C 1
ATOM 1332 O O . ARG A 1 168 ? 16.339 -10.129 -30.557 1.00 77.69 168 ARG A O 1
ATOM 1339 N N . GLN A 1 169 ? 15.452 -8.521 -31.865 1.00 76.44 169 GLN A N 1
ATOM 1340 C CA . GLN A 1 169 ? 16.317 -7.429 -31.405 1.00 76.44 169 GLN A CA 1
ATOM 1341 C C . GLN A 1 169 ? 16.082 -7.117 -29.923 1.00 76.44 169 GLN A C 1
ATOM 1343 O O . GLN A 1 169 ? 17.045 -7.007 -29.171 1.00 76.44 169 GLN A O 1
ATOM 1348 N N . LEU A 1 170 ? 14.821 -7.096 -29.476 1.00 75.12 170 LEU A N 1
ATOM 1349 C CA . LEU A 1 170 ? 14.478 -6.931 -28.057 1.00 75.12 170 LEU A CA 1
ATOM 1350 C C . LEU A 1 170 ? 15.078 -8.044 -27.182 1.00 75.12 170 LEU A C 1
ATOM 1352 O O . LEU A 1 170 ? 15.651 -7.770 -26.129 1.00 75.12 170 LEU A O 1
ATOM 1356 N N . ARG A 1 171 ? 15.027 -9.302 -27.641 1.00 75.56 171 ARG A N 1
ATOM 1357 C CA . ARG A 1 171 ? 15.656 -10.433 -26.935 1.00 75.56 171 ARG A CA 1
ATOM 1358 C C . ARG A 1 171 ? 17.178 -10.309 -26.852 1.00 75.56 171 ARG A C 1
ATOM 1360 O O . ARG A 1 171 ? 17.739 -10.552 -25.791 1.00 75.56 171 ARG A O 1
ATOM 1367 N N . GLN A 1 172 ? 17.837 -9.890 -27.931 1.00 75.06 172 GLN A N 1
ATOM 1368 C CA . GLN A 1 172 ? 19.290 -9.673 -27.936 1.00 75.06 172 GLN A CA 1
ATOM 1369 C C . GLN A 1 172 ? 19.707 -8.549 -26.977 1.00 75.06 172 GLN A C 1
ATOM 1371 O O . GLN A 1 172 ? 20.676 -8.698 -26.233 1.00 75.06 172 GLN A O 1
ATOM 1376 N N . LEU A 1 173 ? 18.943 -7.452 -26.946 1.00 73.75 173 LEU A N 1
ATOM 1377 C CA . LEU A 1 173 ? 19.133 -6.352 -25.998 1.00 73.75 173 LEU A CA 1
ATOM 1378 C C . LEU A 1 173 ? 19.019 -6.848 -24.546 1.00 73.75 173 LEU A C 1
ATOM 1380 O O . LEU A 1 173 ? 19.857 -6.533 -23.700 1.00 73.75 173 LEU A O 1
ATOM 1384 N N . HIS A 1 174 ? 18.004 -7.673 -24.277 1.00 73.69 174 HIS A N 1
ATOM 1385 C CA . HIS A 1 174 ? 17.766 -8.269 -22.967 1.00 73.69 174 HIS A CA 1
ATOM 1386 C C . HIS A 1 174 ? 18.918 -9.182 -22.512 1.00 73.69 174 HIS A C 1
ATOM 1388 O O . HIS A 1 174 ? 19.412 -9.053 -21.391 1.00 73.69 174 HIS A O 1
ATOM 1394 N N . GLU A 1 175 ? 19.383 -10.084 -23.378 1.00 74.69 175 GLU A N 1
ATOM 1395 C CA . GLU A 1 175 ? 20.526 -10.963 -23.098 1.00 74.69 175 GLU A CA 1
ATOM 1396 C C . GLU A 1 175 ? 21.797 -10.158 -22.803 1.00 74.69 175 GLU A C 1
ATOM 1398 O O . GLU A 1 175 ? 22.524 -10.459 -21.852 1.00 74.69 175 GLU A O 1
ATOM 1403 N N . HIS A 1 176 ? 22.030 -9.082 -23.558 1.00 70.19 176 HIS A N 1
ATOM 1404 C CA . HIS A 1 176 ? 23.185 -8.219 -23.361 1.00 70.19 176 HIS A CA 1
ATOM 1405 C C . HIS A 1 176 ? 23.180 -7.546 -21.978 1.00 70.19 176 HIS A C 1
ATOM 1407 O O . HIS A 1 176 ? 24.150 -7.672 -21.225 1.00 70.19 176 HIS A O 1
ATOM 1413 N N . LEU A 1 177 ? 22.057 -6.928 -21.597 1.00 66.56 177 LEU A N 1
ATOM 1414 C CA . LEU A 1 177 ? 21.849 -6.303 -20.281 1.00 66.56 177 LEU A CA 1
ATOM 1415 C C . LEU A 1 177 ? 22.056 -7.261 -19.093 1.00 66.56 177 LEU A C 1
ATOM 1417 O O . LEU A 1 177 ? 22.370 -6.821 -17.975 1.00 66.56 177 LEU A O 1
ATOM 1421 N N . ASN A 1 178 ? 21.878 -8.563 -19.326 1.00 66.19 178 ASN A N 1
ATOM 1422 C CA . ASN A 1 178 ? 22.092 -9.616 -18.336 1.00 66.19 178 ASN A CA 1
ATOM 1423 C C . ASN A 1 178 ? 23.523 -10.182 -18.346 1.00 66.19 178 ASN A C 1
ATOM 1425 O O . ASN A 1 178 ? 24.002 -10.609 -17.298 1.00 66.19 178 ASN A O 1
ATOM 1429 N N . SER A 1 179 ? 24.208 -10.168 -19.493 1.00 67.25 179 SER A N 1
ATOM 1430 C CA . SER A 1 179 ? 25.581 -10.676 -19.656 1.00 67.25 179 SER A CA 1
ATOM 1431 C C . SER A 1 179 ? 26.677 -9.716 -19.174 1.00 67.25 179 SER A C 1
ATOM 1433 O O . SER A 1 179 ? 27.763 -10.162 -18.803 1.00 67.25 179 SER A O 1
ATOM 1435 N N . ALA A 1 180 ? 26.410 -8.405 -19.145 1.00 57.09 180 ALA A N 1
ATOM 1436 C CA . ALA A 1 180 ? 27.365 -7.412 -18.670 1.00 57.09 180 ALA A CA 1
ATOM 1437 C C . ALA A 1 180 ? 27.537 -7.522 -17.142 1.00 57.09 180 ALA A C 1
ATOM 1439 O O . ALA A 1 180 ? 26.746 -6.980 -16.360 1.00 57.09 180 ALA A O 1
ATOM 1440 N N . ALA A 1 181 ? 28.583 -8.231 -16.706 1.00 51.91 181 ALA A N 1
ATOM 1441 C CA . ALA A 1 181 ? 29.032 -8.195 -15.319 1.00 51.91 181 ALA A CA 1
ATOM 1442 C C . ALA A 1 181 ? 29.353 -6.738 -14.920 1.00 51.91 181 ALA A C 1
ATOM 1444 O O . ALA A 1 181 ? 29.796 -5.955 -15.764 1.00 51.91 181 ALA A O 1
ATOM 1445 N N . PRO A 1 182 ? 29.117 -6.335 -13.659 1.00 52.66 182 PRO A N 1
ATOM 1446 C CA . PRO A 1 182 ? 29.427 -4.988 -13.204 1.00 52.66 182 PRO A CA 1
ATOM 1447 C C . PRO A 1 182 ? 30.947 -4.780 -13.229 1.00 52.66 182 PRO A C 1
ATOM 1449 O O . PRO A 1 182 ? 31.652 -5.134 -12.287 1.00 52.66 182 PRO A O 1
ATOM 1452 N N . THR A 1 183 ? 31.475 -4.238 -14.325 1.00 46.41 183 THR A N 1
ATOM 1453 C CA . THR A 1 183 ? 32.871 -3.811 -14.391 1.00 46.41 183 THR A CA 1
ATOM 1454 C C . THR A 1 183 ? 33.003 -2.551 -13.544 1.00 46.41 183 THR A C 1
ATOM 1456 O O . THR A 1 183 ? 32.646 -1.457 -13.972 1.00 46.41 183 THR A O 1
ATOM 1459 N N . GLY A 1 184 ? 33.475 -2.724 -12.311 1.00 49.84 184 GLY A N 1
ATOM 1460 C CA . GLY A 1 184 ? 33.683 -1.642 -11.354 1.00 49.84 184 GLY A CA 1
ATOM 1461 C C . GLY A 1 184 ? 32.598 -1.564 -10.284 1.00 49.84 184 GLY A C 1
ATOM 1462 O O . GLY A 1 184 ? 31.462 -1.998 -10.470 1.00 49.84 184 GLY A O 1
ATOM 1463 N N . GLN A 1 185 ? 32.989 -1.025 -9.131 1.00 47.12 185 GLN A N 1
ATOM 1464 C CA . GLN A 1 185 ? 32.156 -0.792 -7.954 1.00 47.12 185 GLN A CA 1
ATOM 1465 C C . GLN A 1 185 ? 31.049 0.227 -8.302 1.00 47.12 185 GLN A C 1
ATOM 1467 O O . GLN A 1 185 ? 31.160 1.414 -8.017 1.00 47.12 185 GLN A O 1
ATOM 1472 N N . LEU A 1 186 ? 30.005 -0.226 -8.997 1.00 50.94 186 LEU A N 1
ATOM 1473 C CA . LEU A 1 186 ? 28.827 0.578 -9.311 1.00 50.94 186 LEU A CA 1
ATOM 1474 C C . LEU A 1 186 ? 28.197 1.034 -7.994 1.00 50.94 186 LEU A C 1
ATOM 1476 O O . LEU A 1 186 ? 27.941 0.210 -7.110 1.00 50.94 186 LEU A O 1
ATOM 1480 N N . GLN A 1 187 ? 27.962 2.340 -7.858 1.00 56.44 187 GLN A N 1
ATOM 1481 C CA . GLN A 1 187 ? 27.230 2.881 -6.717 1.00 56.44 187 GLN A CA 1
ATOM 1482 C C . GLN A 1 187 ? 25.853 2.200 -6.646 1.00 56.44 187 GLN A C 1
ATOM 1484 O O . GLN A 1 187 ? 25.286 1.845 -7.681 1.00 56.44 187 GLN A O 1
ATOM 1489 N N . LEU A 1 188 ? 25.297 2.006 -5.442 1.00 48.09 188 LEU A N 1
ATOM 1490 C CA . LEU A 1 188 ? 24.014 1.302 -5.230 1.00 48.09 188 LEU A CA 1
ATOM 1491 C C . LEU A 1 188 ? 22.899 1.760 -6.195 1.00 48.09 188 LEU A C 1
ATOM 1493 O O . LEU A 1 188 ? 22.083 0.957 -6.644 1.00 48.09 188 LEU A O 1
ATOM 1497 N N . PHE A 1 189 ? 22.895 3.047 -6.544 1.00 50.59 189 PHE A N 1
ATOM 1498 C CA . PHE A 1 189 ? 21.930 3.650 -7.459 1.00 50.59 189 PHE A CA 1
ATOM 1499 C C . PHE A 1 189 ? 22.035 3.133 -8.899 1.00 50.59 189 PHE A C 1
ATOM 1501 O O . PHE A 1 189 ? 21.005 2.931 -9.539 1.00 50.59 189 PHE A O 1
ATOM 1508 N N . ASP A 1 190 ? 23.234 2.834 -9.400 1.00 55.16 190 ASP A N 1
ATOM 1509 C CA . ASP A 1 190 ? 23.411 2.293 -10.750 1.00 55.16 190 ASP A CA 1
ATOM 1510 C C . ASP A 1 190 ? 22.986 0.826 -10.847 1.00 55.16 190 ASP A C 1
ATOM 1512 O O . ASP A 1 190 ? 22.470 0.386 -11.877 1.00 55.16 190 ASP A O 1
ATOM 1516 N N . GLN A 1 191 ? 23.148 0.070 -9.759 1.00 57.88 191 GLN A N 1
ATOM 1517 C CA . GLN A 1 191 ? 22.660 -1.307 -9.677 1.00 57.88 191 GLN A CA 1
ATOM 1518 C C . GLN A 1 191 ? 21.130 -1.354 -9.674 1.00 57.88 191 GLN A C 1
ATOM 1520 O O . GLN A 1 191 ? 20.537 -2.148 -10.407 1.00 57.88 191 GLN A O 1
ATOM 1525 N N . GLU A 1 192 ? 20.482 -0.469 -8.914 1.00 55.56 192 GLU A N 1
ATOM 1526 C CA . GLU A 1 192 ? 19.022 -0.346 -8.907 1.00 55.56 192 GLU A CA 1
ATOM 1527 C C . GLU A 1 192 ? 18.474 0.139 -10.254 1.00 55.56 192 GLU A C 1
ATOM 1529 O O . GLU A 1 192 ? 17.481 -0.401 -10.742 1.00 55.56 192 GLU A O 1
ATOM 1534 N N . ARG A 1 193 ? 19.139 1.104 -10.899 1.00 56.34 193 ARG A N 1
ATOM 1535 C CA . ARG A 1 193 ? 18.797 1.589 -12.245 1.00 56.34 193 ARG A CA 1
ATOM 1536 C C . ARG A 1 193 ? 18.834 0.454 -13.273 1.00 56.34 193 ARG A C 1
ATOM 1538 O O . ARG A 1 193 ? 17.837 0.211 -13.950 1.00 56.34 193 ARG A O 1
ATOM 1545 N N . ARG A 1 194 ? 19.934 -0.311 -13.320 1.00 58.25 194 ARG A N 1
ATOM 1546 C CA . ARG A 1 194 ? 20.081 -1.477 -14.211 1.00 58.25 194 ARG A CA 1
ATOM 1547 C C . ARG A 1 194 ? 19.060 -2.570 -13.910 1.00 58.25 194 ARG A C 1
ATOM 1549 O O . ARG A 1 194 ? 18.502 -3.151 -14.836 1.00 58.25 194 ARG A O 1
ATOM 1556 N N . ARG A 1 195 ? 18.766 -2.839 -12.632 1.00 58.47 195 ARG A N 1
ATOM 1557 C CA . ARG A 1 195 ? 17.723 -3.802 -12.236 1.00 58.47 195 ARG A CA 1
ATOM 1558 C C . ARG A 1 195 ? 16.351 -3.416 -12.795 1.00 58.47 195 ARG A C 1
ATOM 1560 O O . ARG A 1 195 ? 15.620 -4.286 -13.256 1.00 58.47 195 ARG A O 1
ATOM 1567 N N . LYS A 1 196 ? 16.022 -2.126 -12.784 1.00 56.81 196 LYS A N 1
ATOM 1568 C CA . LYS A 1 196 ? 14.735 -1.608 -13.272 1.00 56.81 196 LYS A CA 1
ATOM 1569 C C . LYS A 1 196 ? 14.623 -1.665 -14.790 1.00 56.81 196 LYS A C 1
ATOM 1571 O O . LYS A 1 196 ? 13.613 -2.143 -15.293 1.00 56.81 196 LYS A O 1
ATOM 1576 N N . VAL A 1 197 ? 15.681 -1.281 -15.509 1.00 54.97 197 VAL A N 1
ATOM 1577 C CA . VAL A 1 197 ? 15.749 -1.436 -16.974 1.00 54.97 197 VAL A CA 1
ATOM 1578 C C . VAL A 1 197 ? 15.587 -2.911 -17.368 1.00 54.97 197 VAL A C 1
ATOM 1580 O O . VAL A 1 197 ? 14.812 -3.226 -18.267 1.00 54.97 197 VAL A O 1
ATOM 1583 N N . ARG A 1 198 ? 16.214 -3.842 -16.630 1.00 59.94 198 ARG A N 1
ATOM 1584 C CA . ARG A 1 198 ? 16.016 -5.290 -16.833 1.00 59.94 198 ARG A CA 1
ATOM 1585 C C . ARG A 1 198 ? 14.570 -5.739 -16.628 1.00 59.94 198 ARG A C 1
ATOM 1587 O O . ARG A 1 198 ? 14.108 -6.584 -17.384 1.00 59.94 198 ARG A O 1
ATOM 1594 N N . GLN A 1 199 ? 13.872 -5.217 -15.618 1.00 49.44 199 GLN A N 1
ATOM 1595 C CA . GLN A 1 199 ? 12.475 -5.579 -15.346 1.00 49.44 199 GLN A CA 1
ATOM 1596 C C . GLN A 1 199 ? 11.509 -5.045 -16.412 1.00 49.44 199 GLN A C 1
ATOM 1598 O O . GLN A 1 199 ? 10.557 -5.739 -16.749 1.00 49.44 199 GLN A O 1
ATOM 1603 N N . ALA A 1 200 ? 11.768 -3.858 -16.964 1.00 47.38 200 ALA A N 1
ATOM 1604 C CA . ALA A 1 200 ? 10.899 -3.229 -17.960 1.00 47.38 200 ALA A CA 1
ATOM 1605 C C . ALA A 1 200 ? 10.933 -3.919 -19.338 1.00 47.38 200 ALA A C 1
ATOM 1607 O O . ALA A 1 200 ? 9.930 -3.927 -20.035 1.00 47.38 200 ALA A O 1
ATOM 1608 N N . ILE A 1 201 ? 12.062 -4.525 -19.724 1.00 47.03 201 ILE A N 1
ATOM 1609 C CA . ILE A 1 201 ? 12.250 -5.144 -21.055 1.00 47.03 201 ILE A CA 1
ATOM 1610 C C . ILE A 1 201 ? 11.666 -6.577 -21.136 1.00 47.03 201 ILE A C 1
ATOM 1612 O O . ILE A 1 201 ? 11.604 -7.163 -22.213 1.00 47.03 201 ILE A O 1
ATOM 1616 N N . VAL A 1 202 ? 11.250 -7.167 -20.007 1.00 42.50 202 VAL A N 1
ATOM 1617 C CA . VAL A 1 202 ? 10.730 -8.553 -19.929 1.00 42.50 202 VAL A CA 1
ATOM 1618 C C . VAL A 1 202 ? 9.205 -8.644 -20.091 1.00 42.50 202 VAL A C 1
ATOM 1620 O O . VAL A 1 202 ? 8.693 -9.747 -20.285 1.00 42.50 202 VAL A O 1
ATOM 1623 N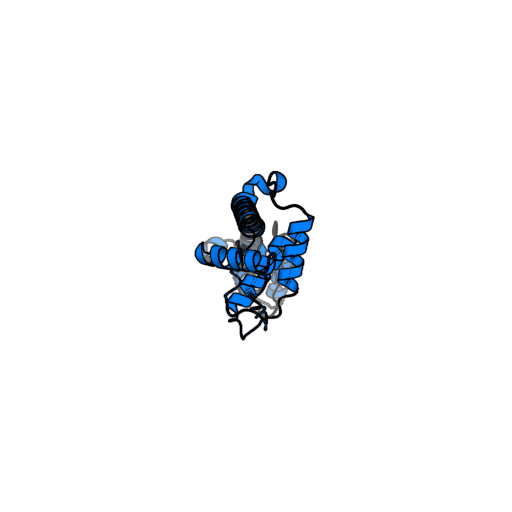 N . GLN A 1 203 ? 8.482 -7.524 -20.012 1.00 40.50 203 GLN A N 1
ATOM 1624 C CA . GLN A 1 203 ? 7.035 -7.470 -20.264 1.00 40.50 203 GLN A CA 1
ATOM 1625 C C . GLN A 1 203 ? 6.740 -7.324 -21.758 1.00 40.50 203 GLN A C 1
ATOM 1627 O O . GLN A 1 203 ? 5.779 -7.983 -22.212 1.00 40.50 203 GLN A O 1
#

Foldseek 3Di:
DPAADEAAACQQVPVVLVVLVVQLVVCVVVPDDQQCSLLCCQPPHYAYEHQDPVSLVNNFVSSLVSSCVRHVCSVVVPGTHHYDHDDDDDDDPVRLVVVLVVLLCVLQPQPDPPQPDPPPDPDGPPPPRPPVSVVVSVVSSVQSVQLVVLVVCCVPQVVPDDRPDDPVRLVSSLVVLVPDDPPDDDDPVVVVVSVSVNVVSVD

pLDDT: mean 78.34, std 18.37, range [40.5, 98.56]

Secondary structure (DSSP, 8-state):
----EEETT-TT-HHHHHHHHHHHHHHHHTT--TTTHHHHIIIIIEEEEES-HHHHHHHHHHHHHHHHHH-TTGGGGT---EEEEPPPPPPPHHHHHHHHHHHHHHHS----------TT--S-------HHHHHHHHHHHHHHHHHHHHHHTHHHHGGG---SS-HHHHHHHHHHHHH----S---HHHHHHHHHHHHHTT-

Radius of gyration: 27.69 Å; chains: 1; bounding box: 73×25×75 Å